Protein AF-A0A9P8I3V9-F1 (afdb_monomer_lite)

Secondary structure (DSSP, 8-state):
--------------------PPPPPPP----PPPPHHHHHHHHHHHHTTS-----------PPPPPP-PPPPPPP---PPPPPPP-------------HHHHHHHHHHHHHHHHHHHHHHHHHHHHHHHHHTT-S-----HHHHHHHHHHHHHHHT---PBP-TT-SSPPPTT-SB-TT--BSSBSS--PPPTTT---SBHHHHHHHHHHHSPTT-HHHHHHHHHHHHHHHHGGG--BPP--EE-TTT--EE-GGGEEE--STT---EEETTT-SSTTSPPGGG-TT--

Foldseek 3Di:
DDDDDDDDDDDDDDDDDDDDDDDDDDDDDDDDDDDPVVVVVVVVVVVVPPPPDPPPDDDDDDDDDDDDDDDDDDDDDDDDDDDDDDDDDDDDDPDPPDPVVVVVVVVVVVVVVVVVVVVVVLVVVLVVVVVVVPPDDDDPPVVLVVLVVVLCVVLVQDFAADDPPDPAPAQVPDRGDLSGAWQAAPDWDFAAPPPRHTQHLLVVLVVQLVPDDPPDPSVVVSSVSNSSSVVSPPPDHDHGSWDAQPPPRTTHRSVQKGAAPPPPGRHIHGCVRPVDRPYHDPVPPPPDD

Radius of gyration: 34.64 Å; chains: 1; bounding box: 88×98×68 Å

Structure (mmCIF, N/CA/C/O backbone):
data_AF-A0A9P8I3V9-F1
#
_entry.id   AF-A0A9P8I3V9-F1
#
loop_
_atom_site.group_PDB
_atom_site.id
_atom_site.type_symbol
_atom_site.label_atom_id
_atom_site.label_alt_id
_atom_site.label_comp_id
_atom_site.label_asym_id
_atom_site.label_entity_id
_atom_site.label_seq_id
_atom_site.pdbx_PDB_ins_code
_atom_site.Cartn_x
_atom_site.Cartn_y
_atom_site.Cartn_z
_atom_site.occupancy
_atom_site.B_iso_or_equiv
_atom_site.auth_seq_id
_atom_site.auth_comp_id
_atom_site.auth_asym_id
_atom_site.auth_atom_id
_atom_site.pdbx_PDB_model_num
ATOM 1 N N . MET A 1 1 ? -34.174 70.678 24.878 1.00 39.38 1 MET A N 1
ATOM 2 C CA . MET A 1 1 ? -33.455 71.898 25.298 1.00 39.38 1 MET A CA 1
ATOM 3 C C . MET A 1 1 ? -32.374 71.471 26.276 1.00 39.38 1 MET A C 1
ATOM 5 O O . MET A 1 1 ? -32.682 70.698 27.171 1.00 39.38 1 MET A O 1
ATOM 9 N N . LEU A 1 2 ? -31.130 71.880 26.013 1.00 45.22 2 LEU A N 1
ATOM 10 C CA . LEU A 1 2 ? -29.935 71.649 26.843 1.00 45.22 2 LEU A CA 1
ATOM 11 C C . LEU A 1 2 ? -30.150 72.155 28.289 1.00 45.22 2 LEU A C 1
ATOM 13 O O . LEU A 1 2 ? -31.013 73.012 28.490 1.00 45.22 2 LEU A O 1
ATOM 17 N N . PRO A 1 3 ? -29.387 71.653 29.278 1.00 56.03 3 PRO A N 1
ATOM 18 C CA . PRO A 1 3 ? -28.100 72.296 29.573 1.00 56.03 3 PRO A CA 1
ATOM 19 C C . PRO A 1 3 ? -26.956 71.336 29.951 1.00 56.03 3 PRO A C 1
ATOM 21 O O . PRO A 1 3 ? -27.156 70.207 30.392 1.00 56.03 3 PRO A O 1
ATOM 24 N N . GLN A 1 4 ? -25.740 71.849 29.759 1.00 49.38 4 GLN A N 1
ATOM 25 C CA . GLN A 1 4 ? -24.474 71.343 30.297 1.00 49.38 4 GLN A CA 1
ATOM 26 C C . GLN A 1 4 ? -24.392 71.521 31.825 1.00 49.38 4 GLN A C 1
ATOM 28 O O . GLN A 1 4 ? -25.221 72.231 32.399 1.00 49.38 4 GLN A O 1
ATOM 33 N N . PRO A 1 5 ? -23.356 70.951 32.472 1.00 59.84 5 PRO A N 1
ATOM 34 C CA . PRO A 1 5 ? -22.410 71.859 33.132 1.00 59.84 5 PRO A CA 1
ATOM 35 C C . PRO A 1 5 ? -20.920 71.461 33.048 1.00 59.84 5 PRO A C 1
ATOM 37 O O . PRO A 1 5 ? -20.514 70.339 33.334 1.00 59.84 5 PRO A O 1
ATOM 40 N N . GLU A 1 6 ? -20.156 72.461 32.620 1.00 48.44 6 GLU A N 1
ATOM 41 C CA . GLU A 1 6 ? -18.875 73.018 33.086 1.00 48.44 6 GLU A CA 1
ATOM 42 C C . GLU A 1 6 ? -17.958 72.292 34.105 1.00 48.44 6 GLU A C 1
ATOM 44 O O . GLU A 1 6 ? -18.340 71.975 35.226 1.00 48.44 6 GLU A O 1
ATOM 49 N N . ALA A 1 7 ? -16.685 72.223 33.679 1.00 47.25 7 ALA A N 1
ATOM 50 C CA . ALA A 1 7 ? -15.443 72.708 34.311 1.00 47.25 7 ALA A CA 1
ATOM 51 C C . ALA A 1 7 ? -14.907 72.139 35.646 1.00 47.25 7 ALA A C 1
ATOM 53 O O . ALA A 1 7 ? -15.548 72.202 36.690 1.00 47.25 7 ALA A O 1
ATOM 54 N N . ASN A 1 8 ? -13.634 71.708 35.576 1.00 45.38 8 ASN A N 1
ATOM 55 C CA . ASN A 1 8 ? -12.484 71.888 36.496 1.00 45.38 8 ASN A CA 1
ATOM 56 C C . ASN A 1 8 ? -11.559 70.665 36.313 1.00 45.38 8 ASN A C 1
ATOM 58 O O . ASN A 1 8 ? -12.046 69.548 36.224 1.00 45.38 8 ASN A O 1
ATOM 62 N N . GLY A 1 9 ? -10.235 70.715 36.249 1.00 39.97 9 GLY A N 1
ATOM 63 C CA . GLY A 1 9 ? -9.229 71.745 36.449 1.00 39.97 9 GLY A CA 1
ATOM 64 C C . GLY A 1 9 ? -7.877 71.011 36.527 1.00 39.97 9 GLY A C 1
ATOM 65 O O . GLY A 1 9 ? -7.805 69.903 37.055 1.00 39.97 9 GLY A O 1
ATOM 66 N N . ASP A 1 10 ? -6.862 71.609 35.915 1.00 37.91 10 ASP A N 1
ATOM 67 C CA . ASP A 1 10 ? -5.409 71.429 36.031 1.00 37.91 10 ASP A CA 1
ATOM 68 C C . ASP A 1 10 ? -4.810 70.213 36.766 1.00 37.91 10 ASP A C 1
ATOM 70 O O . ASP A 1 10 ? -4.907 70.068 37.987 1.00 37.91 10 ASP A O 1
ATOM 74 N N . ARG A 1 11 ? -3.947 69.475 36.048 1.00 48.06 11 ARG A N 1
ATOM 75 C CA . ARG A 1 11 ? -2.643 69.084 36.608 1.00 48.06 11 ARG A CA 1
ATOM 76 C C . ARG A 1 11 ? -1.585 68.837 35.533 1.00 48.06 11 ARG A C 1
ATOM 78 O O . ARG A 1 11 ? -1.600 67.842 34.817 1.00 48.06 11 ARG A O 1
ATOM 85 N N . SER A 1 12 ? -0.645 69.772 35.486 1.00 41.50 12 SER A N 1
ATOM 86 C CA . SER A 1 12 ? 0.640 69.722 34.796 1.00 41.50 12 SER A CA 1
ATOM 87 C C . SER A 1 12 ? 1.575 68.674 35.407 1.00 41.50 12 SER A C 1
ATOM 89 O O . SER A 1 12 ? 1.649 68.572 36.630 1.00 41.50 12 SER A O 1
ATOM 91 N N . SER A 1 13 ? 2.332 67.960 34.570 1.00 44.94 13 SER A N 1
ATOM 92 C CA . SER A 1 13 ? 3.665 67.366 34.829 1.00 44.94 13 SER A CA 1
ATOM 93 C C . SER A 1 13 ? 4.179 66.842 33.478 1.00 44.94 13 SER A C 1
ATOM 95 O O . SER A 1 13 ? 3.609 65.914 32.919 1.00 44.94 13 SER A O 1
ATOM 97 N N . SER A 1 14 ? 4.970 67.641 32.762 1.00 47.50 14 SER A N 1
ATOM 98 C CA . SER A 1 14 ? 6.444 67.598 32.722 1.00 47.50 14 SER A CA 1
ATOM 99 C C . SER A 1 14 ? 6.999 66.534 31.762 1.00 47.50 14 SER A C 1
ATOM 101 O O . SER A 1 14 ? 7.006 65.347 32.061 1.00 47.50 14 SER A O 1
ATOM 103 N N . GLU A 1 15 ? 7.468 67.046 30.622 1.00 37.56 15 GLU A N 1
ATOM 104 C CA . GLU A 1 15 ? 8.738 66.729 29.953 1.00 37.56 15 GLU A CA 1
ATOM 105 C C . GLU A 1 15 ? 9.131 65.260 29.725 1.00 37.56 15 GLU A C 1
ATOM 107 O O . GLU A 1 15 ? 9.600 64.558 30.615 1.00 37.56 15 GLU A O 1
ATOM 112 N N . SER A 1 16 ? 9.149 64.862 28.450 1.00 43.56 16 SER A N 1
ATOM 113 C CA . SER A 1 16 ? 10.336 64.216 27.870 1.00 43.56 16 SER A CA 1
ATOM 114 C C . SER A 1 16 ? 10.377 64.489 26.368 1.00 43.56 16 SER A C 1
ATOM 116 O O . SER A 1 16 ? 9.573 63.984 25.588 1.00 43.56 16 SER A O 1
ATOM 118 N N . THR A 1 17 ? 11.306 65.348 25.973 1.00 38.47 17 THR A N 1
ATOM 119 C CA . THR A 1 17 ? 11.693 65.623 24.595 1.00 38.47 17 THR A CA 1
ATOM 120 C C . THR A 1 17 ? 12.551 64.470 24.075 1.00 38.47 17 THR A C 1
ATOM 122 O O . THR A 1 17 ? 13.639 64.218 24.585 1.00 38.47 17 THR A O 1
ATOM 125 N N . ALA A 1 18 ? 12.079 63.777 23.040 1.00 41.56 18 ALA A N 1
ATOM 126 C CA . ALA A 1 18 ? 12.919 62.933 22.200 1.00 41.56 18 ALA A CA 1
ATOM 127 C C . ALA A 1 18 ? 12.748 63.389 20.751 1.00 41.56 18 ALA A C 1
ATOM 129 O O . ALA A 1 18 ? 11.668 63.314 20.164 1.00 41.56 18 ALA A O 1
ATOM 130 N N . SER A 1 19 ? 13.832 63.948 20.232 1.00 40.00 19 SER A N 1
ATOM 131 C CA . SER A 1 19 ? 13.991 64.495 18.897 1.00 40.00 19 SER A CA 1
ATOM 132 C C . SER A 1 19 ? 13.738 63.426 17.833 1.00 40.00 19 SER A C 1
ATOM 134 O O . SER A 1 19 ? 14.456 62.432 17.765 1.00 40.00 19 SER A O 1
ATOM 136 N N . PHE A 1 20 ? 12.736 63.644 16.980 1.00 38.00 20 PHE A N 1
ATOM 137 C CA . PHE A 1 20 ? 12.620 62.948 15.701 1.00 38.00 20 PHE A CA 1
ATOM 138 C C . PHE A 1 20 ? 13.552 63.639 14.705 1.00 38.00 20 PHE A C 1
ATOM 140 O O . PHE A 1 20 ? 13.236 64.704 14.174 1.00 38.00 20 PHE A O 1
ATOM 147 N N . GLU A 1 21 ? 14.727 63.054 14.487 1.00 45.44 21 GLU A N 1
ATOM 148 C CA . GLU A 1 21 ? 15.580 63.416 13.361 1.00 45.44 21 GLU A CA 1
ATOM 149 C C . GLU A 1 21 ? 15.007 62.848 12.057 1.00 45.44 21 GLU A C 1
ATOM 151 O O . GLU A 1 21 ? 14.499 61.729 11.982 1.00 45.44 21 GLU A O 1
ATOM 156 N N . ASN A 1 22 ? 15.068 63.695 11.035 1.00 43.00 22 ASN A N 1
ATOM 157 C CA . ASN A 1 22 ? 14.542 63.507 9.693 1.00 43.00 22 ASN A CA 1
ATOM 158 C C . ASN A 1 22 ? 15.109 62.253 9.005 1.00 43.00 22 ASN A C 1
ATOM 160 O O . ASN A 1 22 ? 16.310 62.171 8.753 1.00 43.00 22 ASN A O 1
ATOM 164 N N . ALA A 1 23 ? 14.236 61.328 8.601 1.00 42.41 23 ALA A N 1
ATOM 165 C CA . ALA A 1 23 ? 14.584 60.282 7.643 1.00 42.41 23 ALA A CA 1
ATOM 166 C C . ALA A 1 23 ? 14.497 60.838 6.202 1.00 42.41 23 ALA A C 1
ATOM 168 O O . ALA A 1 23 ? 13.487 61.457 5.853 1.00 42.41 23 ALA A O 1
ATOM 169 N N . PRO A 1 24 ? 15.520 60.641 5.348 1.00 50.25 24 PRO A N 1
ATOM 170 C CA . PRO A 1 24 ? 15.479 61.070 3.954 1.00 50.25 24 PRO A CA 1
ATOM 171 C C . PRO A 1 24 ? 14.509 60.216 3.125 1.00 50.25 24 PRO A C 1
ATOM 173 O O . PRO A 1 24 ? 14.408 59.001 3.295 1.00 50.25 24 PRO A O 1
ATOM 176 N N . ALA A 1 25 ? 13.807 60.876 2.203 1.00 45.12 25 ALA A N 1
ATOM 177 C CA . ALA A 1 25 ? 12.902 60.255 1.242 1.00 45.12 25 ALA A CA 1
ATOM 178 C C . ALA A 1 25 ? 13.624 59.210 0.362 1.00 45.12 25 ALA A C 1
ATOM 180 O O . ALA A 1 25 ? 14.778 59.428 -0.016 1.00 45.12 25 ALA A O 1
ATOM 181 N N . PRO A 1 26 ? 12.959 58.101 -0.015 1.00 46.66 26 PRO A N 1
ATOM 182 C CA . PRO A 1 26 ? 13.554 57.090 -0.877 1.00 46.66 26 PRO A CA 1
ATOM 183 C C . PRO A 1 26 ? 13.768 57.640 -2.290 1.00 46.66 26 PRO A C 1
ATOM 185 O O . PRO A 1 26 ? 12.834 58.030 -2.992 1.00 46.66 26 PRO A O 1
ATOM 188 N N . THR A 1 27 ? 15.030 57.654 -2.704 1.00 45.34 27 THR A N 1
ATOM 189 C CA . THR A 1 27 ? 15.485 57.952 -4.058 1.00 45.34 27 THR A CA 1
ATOM 190 C C . THR A 1 27 ? 14.916 56.928 -5.038 1.00 45.34 27 THR A C 1
ATOM 192 O O . THR A 1 27 ? 15.076 55.719 -4.873 1.00 45.34 27 THR A O 1
ATOM 195 N N . ALA A 1 28 ? 14.256 57.424 -6.084 1.00 42.09 28 ALA A N 1
ATOM 196 C CA . ALA A 1 28 ? 13.792 56.625 -7.206 1.00 42.09 28 ALA A CA 1
ATOM 197 C C . ALA A 1 28 ? 14.987 55.974 -7.922 1.00 42.09 28 ALA A C 1
ATOM 199 O O . ALA A 1 28 ? 15.817 56.662 -8.518 1.00 42.09 28 ALA A O 1
ATOM 200 N N . ILE A 1 29 ? 15.062 54.643 -7.872 1.00 42.59 29 ILE A N 1
ATOM 201 C CA . ILE A 1 29 ? 15.995 53.858 -8.680 1.00 42.59 29 ILE A CA 1
ATOM 202 C C . ILE A 1 29 ? 15.449 53.836 -10.107 1.00 42.59 29 ILE A C 1
ATOM 204 O O . ILE A 1 29 ? 14.425 53.218 -10.405 1.00 42.59 29 ILE A O 1
ATOM 208 N N . THR A 1 30 ? 16.134 54.542 -10.998 1.00 42.47 30 THR A N 1
ATOM 209 C CA . THR A 1 30 ? 15.920 54.474 -12.437 1.00 42.47 30 THR A CA 1
ATOM 210 C C . THR A 1 30 ? 16.342 53.094 -12.943 1.00 42.47 30 THR A C 1
ATOM 212 O O . THR A 1 30 ? 17.489 52.676 -12.812 1.00 42.47 30 THR A O 1
ATOM 215 N N . ARG A 1 31 ? 15.384 52.366 -13.527 1.00 44.25 31 ARG A N 1
ATOM 216 C CA . ARG A 1 31 ? 15.616 51.133 -14.291 1.00 44.25 31 ARG A CA 1
ATOM 217 C C . ARG A 1 31 ? 16.459 51.459 -15.528 1.00 44.25 31 ARG A C 1
ATOM 219 O O . ARG A 1 31 ? 15.918 51.932 -16.526 1.00 44.25 31 ARG A O 1
ATOM 226 N N . SER A 1 32 ? 17.759 51.187 -15.477 1.00 46.28 32 SER A N 1
ATOM 227 C CA . SER A 1 32 ? 18.552 50.941 -16.681 1.00 46.28 32 SER A CA 1
ATOM 228 C C . SER A 1 32 ? 18.315 49.497 -17.133 1.00 46.28 32 SER A C 1
ATOM 230 O O . SER A 1 32 ? 18.233 48.572 -16.325 1.00 46.28 32 SER A O 1
ATOM 232 N N . GLY A 1 33 ? 18.077 49.330 -18.434 1.00 51.53 33 GLY A N 1
ATOM 233 C CA . GLY A 1 33 ? 17.650 48.072 -19.033 1.00 51.53 33 GLY A CA 1
ATOM 234 C C . GLY A 1 33 ? 18.724 46.993 -18.962 1.00 51.53 33 GLY A C 1
ATOM 235 O O . GLY A 1 33 ? 19.797 47.151 -19.534 1.00 51.53 33 GLY A O 1
ATOM 236 N N . PHE A 1 34 ? 18.384 45.878 -18.323 1.00 44.81 34 PHE A N 1
ATOM 237 C CA . PHE A 1 34 ? 19.014 44.593 -18.595 1.00 44.81 34 PHE A CA 1
ATOM 238 C C . PHE A 1 34 ? 18.184 43.876 -19.659 1.00 44.81 34 PHE A C 1
ATOM 240 O O . PHE A 1 34 ? 16.973 43.696 -19.502 1.00 44.81 34 PHE A O 1
ATOM 247 N N . SER A 1 35 ? 18.833 43.519 -20.764 1.00 57.19 35 SER A N 1
ATOM 248 C CA . SER A 1 35 ? 18.248 42.705 -21.824 1.00 57.19 35 SER A CA 1
ATOM 249 C C . SER A 1 35 ? 18.050 41.280 -21.306 1.00 57.19 35 SER A C 1
ATOM 251 O O . SER A 1 35 ? 18.914 40.740 -20.617 1.00 57.19 35 SER A O 1
ATOM 253 N N . SER A 1 36 ? 16.932 40.636 -21.648 1.00 50.59 36 SER A N 1
ATOM 254 C CA . SER A 1 36 ? 16.647 39.245 -21.254 1.00 50.59 36 SER A CA 1
ATOM 255 C C . SER A 1 36 ? 17.692 38.238 -21.756 1.00 50.59 36 SER A C 1
ATOM 257 O O . SER A 1 36 ? 17.776 37.131 -21.228 1.00 50.59 36 SER A O 1
ATOM 259 N N . TYR A 1 37 ? 18.516 38.631 -22.732 1.00 54.38 37 TYR A N 1
ATOM 260 C CA . TYR A 1 37 ? 19.644 37.840 -23.218 1.00 54.38 37 TYR A CA 1
ATOM 261 C C . TYR A 1 37 ? 20.822 37.776 -22.233 1.00 54.38 37 TYR A C 1
ATOM 263 O O . TYR A 1 37 ? 21.494 36.749 -22.177 1.00 54.38 37 TYR A O 1
ATOM 271 N N . ASP A 1 38 ? 21.035 38.803 -21.405 1.00 54.22 38 ASP A N 1
ATOM 272 C CA . ASP A 1 38 ? 22.180 38.845 -20.483 1.00 54.22 38 ASP A CA 1
ATOM 273 C C . ASP A 1 38 ? 21.975 37.916 -19.274 1.00 54.22 38 ASP A C 1
ATOM 275 O O . ASP A 1 38 ? 22.918 37.296 -18.786 1.00 54.22 38 ASP A O 1
ATOM 279 N N . LEU A 1 39 ? 20.722 37.732 -18.839 1.00 55.53 39 LEU A N 1
ATOM 280 C CA . LEU A 1 39 ? 20.366 36.794 -17.766 1.00 55.53 39 LEU A CA 1
ATOM 281 C C . LEU A 1 39 ? 20.465 35.323 -18.198 1.00 55.53 39 LEU A C 1
ATOM 283 O O . LEU A 1 39 ? 20.825 34.472 -17.388 1.00 55.53 39 LEU A O 1
ATOM 287 N N . LEU A 1 40 ? 20.173 35.011 -19.465 1.00 53.97 40 LEU A N 1
ATOM 288 C CA . LEU A 1 40 ? 20.262 33.641 -19.982 1.00 53.97 40 LEU A CA 1
ATOM 289 C C . LEU A 1 40 ? 21.708 33.214 -20.266 1.00 53.97 40 LEU A C 1
ATOM 291 O O . LEU A 1 40 ? 22.034 32.048 -20.059 1.00 53.97 40 LEU A O 1
ATOM 295 N N . SER A 1 41 ? 22.580 34.140 -20.673 1.00 63.94 41 SER A N 1
ATOM 296 C CA . SER A 1 41 ? 24.018 33.867 -20.812 1.00 63.94 41 SER A CA 1
ATOM 297 C C . SER A 1 41 ? 24.692 33.665 -19.452 1.00 63.94 41 SER A C 1
ATOM 299 O O . SER A 1 41 ? 25.448 32.712 -19.290 1.00 63.94 41 SER A O 1
ATOM 301 N N . ALA A 1 42 ? 24.335 34.468 -18.441 1.00 55.12 42 ALA A N 1
ATOM 302 C CA . ALA A 1 42 ? 24.858 34.308 -17.082 1.00 55.12 42 ALA A CA 1
ATOM 303 C C . ALA A 1 42 ? 24.421 32.986 -16.417 1.00 55.12 42 ALA A C 1
ATOM 305 O O . ALA A 1 42 ? 25.192 32.380 -15.678 1.00 55.12 42 ALA A O 1
ATOM 306 N N . LEU A 1 43 ? 23.208 32.493 -16.701 1.00 54.78 43 LEU A N 1
ATOM 307 C CA . LEU A 1 43 ? 22.759 31.180 -16.217 1.00 54.78 43 LEU A CA 1
ATOM 308 C C . LEU A 1 43 ? 23.465 30.010 -16.918 1.00 54.78 43 LEU A C 1
ATOM 310 O O . LEU A 1 43 ? 23.590 28.945 -16.324 1.00 54.78 43 LEU A O 1
ATOM 314 N N . ARG A 1 44 ? 23.949 30.202 -18.151 1.00 56.72 44 ARG A N 1
ATOM 315 C CA . ARG A 1 44 ? 24.678 29.173 -18.906 1.00 56.72 44 ARG A CA 1
ATOM 316 C C . ARG A 1 44 ? 26.127 29.023 -18.440 1.00 56.72 44 ARG A C 1
ATOM 318 O O . ARG A 1 44 ? 26.620 27.906 -18.373 1.00 56.72 44 ARG A O 1
ATOM 325 N N . GLU A 1 45 ? 26.773 30.123 -18.056 1.00 54.69 45 GLU A N 1
ATOM 326 C CA . GLU A 1 45 ? 28.142 30.099 -17.516 1.00 54.69 45 GLU A CA 1
ATOM 327 C C . GLU A 1 45 ? 28.220 29.522 -16.091 1.00 54.69 45 GLU A C 1
ATOM 329 O O . GLU A 1 45 ? 29.256 28.983 -15.704 1.00 54.69 45 GLU A O 1
ATOM 334 N N . MET A 1 46 ? 27.130 29.561 -15.312 1.00 53.69 46 MET A N 1
ATOM 335 C CA . MET A 1 46 ? 27.098 28.903 -13.997 1.00 53.69 46 MET A CA 1
ATOM 336 C C . MET A 1 46 ? 26.945 27.375 -14.071 1.00 53.69 46 MET A C 1
ATOM 338 O O . MET A 1 46 ? 27.312 26.698 -13.113 1.00 53.69 46 MET A O 1
ATOM 342 N N . ASP A 1 47 ? 26.447 26.832 -15.185 1.00 47.84 47 ASP A N 1
ATOM 343 C CA . ASP A 1 47 ? 26.278 25.382 -15.377 1.00 47.84 47 ASP A CA 1
ATOM 344 C C . ASP A 1 47 ? 27.587 24.708 -15.849 1.00 47.84 47 ASP A C 1
ATOM 346 O O . ASP A 1 47 ? 27.834 23.544 -15.548 1.00 47.84 47 ASP A O 1
ATOM 350 N N . GLU A 1 48 ? 28.487 25.451 -16.513 1.00 52.16 48 GLU A N 1
ATOM 351 C CA . GLU A 1 48 ? 29.792 24.943 -16.989 1.00 52.16 48 GLU A CA 1
ATOM 352 C C . GLU A 1 48 ? 30.909 24.952 -15.926 1.00 52.16 48 GLU A C 1
ATOM 354 O O . GLU A 1 48 ? 31.957 24.337 -16.125 1.00 52.16 48 GLU A O 1
ATOM 359 N N . LEU A 1 49 ? 30.700 25.614 -14.782 1.00 46.62 49 LEU A N 1
ATOM 360 C CA . LEU A 1 49 ? 31.682 25.691 -13.688 1.00 46.62 49 LEU A CA 1
ATOM 361 C C . LEU A 1 49 ? 31.304 24.867 -12.451 1.00 46.62 49 LEU A C 1
ATOM 363 O O . LEU A 1 49 ? 32.028 24.905 -11.453 1.00 46.62 49 LEU A O 1
ATOM 367 N N . ALA A 1 50 ? 30.208 24.104 -12.493 1.00 45.44 50 ALA A N 1
ATOM 368 C CA . ALA A 1 50 ? 29.893 23.162 -11.430 1.00 45.44 50 ALA A CA 1
ATOM 369 C C . ALA A 1 50 ? 30.881 21.979 -11.505 1.00 45.44 50 ALA A C 1
ATOM 371 O O . ALA A 1 50 ? 30.851 21.224 -12.477 1.00 45.44 50 ALA A O 1
ATOM 372 N N . PRO A 1 51 ? 31.778 21.784 -10.517 1.00 43.41 51 PRO A N 1
ATOM 373 C CA . PRO A 1 51 ? 32.619 20.598 -10.500 1.00 43.41 51 PRO A CA 1
ATOM 374 C C . PRO A 1 51 ? 31.709 19.370 -10.437 1.00 43.41 51 PRO A C 1
ATOM 376 O O . PRO A 1 51 ? 30.834 19.314 -9.571 1.00 43.41 51 PRO A O 1
ATOM 379 N N . GLU A 1 52 ? 31.925 18.397 -11.329 1.00 42.97 52 GLU A N 1
ATOM 380 C CA . GLU A 1 52 ? 31.319 17.068 -11.244 1.00 42.97 52 GLU A CA 1
ATOM 381 C C . GLU A 1 52 ? 31.708 16.442 -9.898 1.00 42.97 52 GLU A C 1
ATOM 383 O O . GLU A 1 52 ? 32.734 15.780 -9.743 1.00 42.97 52 GLU A O 1
ATOM 388 N N . GLN A 1 53 ? 30.911 16.714 -8.868 1.00 42.44 53 GLN A N 1
ATOM 389 C CA . GLN A 1 53 ? 31.012 16.025 -7.598 1.00 42.44 53 GLN A CA 1
ATOM 390 C C . GLN A 1 53 ? 30.508 14.606 -7.869 1.00 42.44 53 GLN A C 1
ATOM 392 O O . GLN A 1 53 ? 29.356 14.452 -8.284 1.00 42.44 53 GLN A O 1
ATOM 397 N N . PRO A 1 54 ? 31.322 13.557 -7.658 1.00 42.16 54 PRO A N 1
ATOM 398 C CA . PRO A 1 54 ? 30.835 12.196 -7.783 1.00 42.16 54 PRO A CA 1
ATOM 399 C C . PRO A 1 54 ? 29.654 12.049 -6.828 1.00 42.16 54 PRO A C 1
ATOM 401 O O . PRO A 1 54 ? 29.792 12.257 -5.621 1.00 42.16 54 PRO A O 1
ATOM 404 N N . HIS A 1 55 ? 28.477 11.732 -7.366 1.00 50.31 55 HIS A N 1
ATOM 405 C CA . HIS A 1 55 ? 27.310 11.411 -6.560 1.00 50.31 55 HIS A CA 1
ATOM 406 C C . HIS A 1 55 ? 27.636 10.153 -5.749 1.00 50.31 55 HIS A C 1
ATOM 408 O O . HIS A 1 55 ? 27.479 9.026 -6.214 1.00 50.31 55 HIS A O 1
ATOM 414 N N . VAL A 1 56 ? 28.158 10.339 -4.536 1.00 45.19 56 VAL A N 1
ATOM 415 C CA . VAL A 1 56 ? 28.425 9.248 -3.602 1.00 45.19 56 VAL A CA 1
ATOM 416 C C . VAL A 1 56 ? 27.070 8.756 -3.110 1.00 45.19 56 VAL A C 1
ATOM 418 O O . VAL A 1 56 ? 26.492 9.297 -2.168 1.00 45.19 56 VAL A O 1
ATOM 421 N N . CYS A 1 57 ? 26.542 7.740 -3.788 1.00 43.34 57 CYS A N 1
ATOM 422 C CA . CYS A 1 57 ? 25.315 7.055 -3.416 1.00 43.34 57 CYS A CA 1
ATOM 423 C C . CYS A 1 57 ? 25.497 6.423 -2.019 1.00 43.34 57 CYS A C 1
ATOM 425 O O . CYS A 1 57 ? 26.088 5.351 -1.878 1.00 43.34 57 CYS A O 1
ATOM 427 N N . ARG A 1 58 ? 25.028 7.087 -0.954 1.00 41.16 58 ARG A N 1
ATOM 428 C CA . ARG A 1 58 ? 24.919 6.481 0.383 1.00 41.16 58 ARG A CA 1
ATOM 429 C C . ARG A 1 58 ? 23.590 5.739 0.479 1.00 41.16 58 ARG A C 1
ATOM 431 O O . ARG A 1 58 ? 22.557 6.351 0.725 1.00 41.16 58 ARG A O 1
ATOM 438 N N . SER A 1 59 ? 23.623 4.422 0.301 1.00 38.66 59 SER A N 1
ATOM 439 C CA . SER A 1 59 ? 22.461 3.565 0.550 1.00 38.66 59 SER A CA 1
ATOM 440 C C . SER A 1 59 ? 22.112 3.536 2.048 1.00 38.66 59 SER A C 1
ATOM 442 O O . SER A 1 59 ? 23.018 3.359 2.871 1.00 38.66 59 SER A O 1
ATOM 444 N N . PRO A 1 60 ? 20.830 3.648 2.437 1.00 39.25 60 PRO A N 1
ATOM 445 C CA . PRO A 1 60 ? 20.398 3.385 3.806 1.00 39.25 60 PRO A CA 1
ATOM 446 C C . PRO A 1 60 ? 20.626 1.907 4.161 1.00 39.25 60 PRO A C 1
ATOM 448 O O . PRO A 1 60 ? 20.215 1.014 3.419 1.00 39.25 60 PRO A O 1
ATOM 451 N N . ARG A 1 61 ? 21.288 1.633 5.294 1.00 31.50 61 ARG A N 1
ATOM 452 C CA . ARG A 1 61 ? 21.400 0.274 5.849 1.00 31.50 61 ARG A CA 1
ATOM 453 C C . ARG A 1 61 ? 20.036 -0.157 6.388 1.00 31.50 61 ARG A C 1
ATOM 455 O O . ARG A 1 61 ? 19.604 0.353 7.414 1.00 31.50 61 ARG A O 1
ATOM 462 N N . LEU A 1 62 ? 19.394 -1.107 5.715 1.00 37.31 62 LEU A N 1
ATOM 463 C CA . LEU A 1 62 ? 18.284 -1.882 6.270 1.00 37.31 62 LEU A CA 1
ATOM 464 C C . LEU A 1 62 ? 18.875 -3.026 7.107 1.00 37.31 62 LEU A C 1
ATOM 466 O O . LEU A 1 62 ? 19.657 -3.822 6.585 1.00 37.31 62 LEU A O 1
ATOM 470 N N . SER A 1 63 ? 18.557 -3.076 8.403 1.00 34.50 63 SER A N 1
ATOM 471 C CA . SER A 1 63 ? 18.891 -4.207 9.273 1.00 34.50 63 SER A CA 1
ATOM 472 C C . SER A 1 63 ? 18.003 -5.401 8.930 1.00 34.50 63 SER A C 1
ATOM 474 O O . SER A 1 63 ? 16.798 -5.252 8.751 1.00 34.50 63 SER A O 1
ATOM 476 N N . SER A 1 64 ? 18.612 -6.574 8.803 1.00 34.44 64 SER A N 1
ATOM 477 C CA . SER A 1 64 ? 17.937 -7.853 8.591 1.00 34.44 64 SER A CA 1
ATOM 478 C C . SER A 1 64 ? 17.266 -8.324 9.882 1.00 34.44 64 SER A C 1
ATOM 480 O O . SER A 1 64 ? 17.962 -8.493 10.883 1.00 34.44 64 SER A O 1
ATOM 482 N N . ASP A 1 65 ? 15.950 -8.533 9.832 1.00 37.84 65 ASP A N 1
ATOM 483 C CA . ASP A 1 65 ? 15.130 -9.026 10.942 1.00 37.84 65 ASP A CA 1
ATOM 484 C C . ASP A 1 65 ? 15.218 -10.546 11.136 1.00 37.84 65 ASP A C 1
ATOM 486 O O . ASP A 1 65 ? 15.467 -11.312 10.200 1.00 37.84 65 ASP A O 1
ATOM 490 N N . GLU A 1 66 ? 14.991 -10.926 12.393 1.00 38.81 66 GLU A N 1
ATOM 491 C CA . GLU A 1 66 ? 14.994 -12.265 12.971 1.00 38.81 66 GLU A CA 1
ATOM 492 C C . GLU A 1 66 ? 13.732 -13.085 12.641 1.00 38.81 66 GLU A C 1
ATOM 494 O O . GLU A 1 66 ? 12.636 -12.560 12.431 1.00 38.81 66 GLU A O 1
ATOM 499 N N . ASP A 1 67 ? 13.907 -14.407 12.644 1.00 32.19 67 ASP A N 1
ATOM 500 C CA . ASP A 1 67 ? 12.884 -15.424 12.412 1.00 32.19 67 ASP A CA 1
ATOM 501 C C . ASP A 1 67 ? 11.837 -15.471 13.542 1.00 32.19 67 ASP A C 1
ATOM 503 O O . ASP A 1 67 ? 12.136 -15.853 14.674 1.00 32.19 67 ASP A O 1
ATOM 507 N N . PHE A 1 68 ? 10.574 -15.168 13.221 1.00 32.91 68 PHE A N 1
ATOM 508 C CA . PHE A 1 68 ? 9.436 -15.371 14.123 1.00 32.91 68 PHE A CA 1
ATOM 509 C C . PHE A 1 68 ? 8.565 -16.532 13.620 1.00 32.91 68 PHE A C 1
ATOM 511 O O . PHE A 1 68 ? 7.950 -16.456 12.554 1.00 32.91 68 PHE A O 1
ATOM 518 N N . GLN A 1 69 ? 8.518 -17.627 14.383 1.00 32.03 69 GLN A N 1
ATOM 519 C CA . GLN A 1 69 ? 7.645 -18.772 14.110 1.00 32.03 69 GLN A CA 1
ATOM 520 C C . GLN A 1 69 ? 6.233 -18.510 14.651 1.00 32.03 69 GLN A C 1
ATOM 522 O O . GLN A 1 69 ? 6.065 -18.121 15.803 1.00 32.03 69 GLN A O 1
ATOM 527 N N . ILE A 1 70 ? 5.215 -18.738 13.815 1.00 34.12 70 ILE A N 1
ATOM 528 C CA . ILE A 1 70 ? 3.796 -18.591 14.164 1.00 34.12 70 ILE A CA 1
ATOM 529 C C . ILE A 1 70 ? 3.190 -19.985 14.373 1.00 34.12 70 ILE A C 1
ATOM 531 O O . ILE A 1 70 ? 3.132 -20.787 13.439 1.00 34.12 70 ILE A O 1
ATOM 535 N N . GLU A 1 71 ? 2.715 -20.256 15.591 1.00 33.56 71 GLU A N 1
ATOM 536 C CA . GLU A 1 71 ? 1.878 -21.416 15.915 1.00 33.56 71 GLU A CA 1
ATOM 537 C C . GLU A 1 71 ? 0.459 -21.256 15.341 1.00 33.56 71 GLU A C 1
ATOM 539 O O . GLU A 1 71 ? -0.165 -20.198 15.431 1.00 33.56 71 GLU A O 1
ATOM 544 N N . GLN A 1 72 ? -0.055 -22.332 14.740 1.00 34.97 72 GLN A N 1
ATOM 545 C CA . GLN A 1 72 ? -1.393 -22.403 14.149 1.00 34.97 72 GLN A CA 1
ATOM 546 C C . GLN A 1 72 ? -2.448 -22.772 15.201 1.00 34.97 72 GLN A C 1
ATOM 548 O O . GLN A 1 72 ? -2.290 -23.756 15.922 1.00 34.97 72 GLN A O 1
ATOM 553 N N . LEU A 1 73 ? -3.568 -22.042 15.224 1.00 36.56 73 LEU A N 1
ATOM 554 C CA . LEU A 1 73 ? -4.776 -22.404 15.976 1.00 36.56 73 LEU A CA 1
ATOM 555 C C . LEU A 1 73 ? -5.865 -22.977 15.045 1.00 36.56 73 LEU A C 1
ATOM 557 O O . LEU A 1 73 ? -5.941 -22.581 13.879 1.00 36.56 73 LEU A O 1
ATOM 561 N N . PRO A 1 74 ? -6.710 -23.909 15.533 1.00 39.75 74 PRO A N 1
ATOM 562 C CA . PRO A 1 74 ? -7.632 -24.665 14.691 1.00 39.75 74 PRO A CA 1
ATOM 563 C C . PRO A 1 74 ? -8.919 -23.904 14.338 1.00 39.75 74 PRO A C 1
ATOM 565 O O . PRO A 1 74 ? -9.429 -23.082 15.098 1.00 39.75 74 PRO A O 1
ATOM 568 N N . ALA A 1 75 ? -9.450 -24.245 13.162 1.00 36.38 75 ALA A N 1
ATOM 569 C CA . ALA A 1 75 ? -10.625 -23.654 12.534 1.00 36.38 75 ALA A CA 1
ATOM 570 C C . ALA A 1 75 ? -11.947 -24.034 13.227 1.00 36.38 75 ALA A C 1
ATOM 572 O O . ALA A 1 75 ? -12.174 -25.196 13.563 1.00 36.38 75 ALA A O 1
ATOM 573 N N . VAL A 1 76 ? -12.848 -23.055 13.358 1.00 34.03 76 VAL A N 1
ATOM 574 C CA . VAL A 1 76 ? -14.233 -23.241 13.816 1.00 34.03 76 VAL A CA 1
ATOM 575 C C . VAL A 1 76 ? -15.171 -23.013 12.630 1.00 34.03 76 VAL A C 1
ATOM 577 O O . VAL A 1 76 ? -15.116 -21.975 11.976 1.00 34.03 76 VAL A O 1
ATOM 580 N N . SER A 1 77 ? -16.001 -24.012 12.329 1.00 38.72 77 SER A N 1
ATOM 581 C CA . SER A 1 77 ? -16.998 -24.004 11.254 1.00 38.72 77 SER A CA 1
ATOM 582 C C . SER A 1 77 ? -18.322 -23.395 11.725 1.00 38.72 77 SER A C 1
ATOM 584 O O . SER A 1 77 ? -18.881 -23.858 12.719 1.00 38.72 77 SER A O 1
ATOM 586 N N . GLU A 1 78 ? -18.860 -22.426 10.984 1.00 36.97 78 GLU A N 1
ATOM 587 C CA . GLU A 1 78 ? -20.200 -21.866 11.206 1.00 36.97 78 GLU A CA 1
ATOM 588 C C . GLU A 1 78 ? -21.157 -22.298 10.082 1.00 36.97 78 GLU A C 1
ATOM 590 O O . GLU A 1 78 ? -20.907 -22.041 8.904 1.00 36.97 78 GLU A O 1
ATOM 595 N N . GLU A 1 79 ? -22.265 -22.951 10.448 1.00 39.75 79 GLU A N 1
ATOM 596 C CA . GLU A 1 79 ? -23.388 -23.248 9.550 1.00 39.75 79 GLU A CA 1
ATOM 597 C C . GLU A 1 79 ? -24.483 -22.164 9.648 1.00 39.75 79 GLU A C 1
ATOM 599 O O . GLU A 1 79 ? -24.734 -21.638 10.738 1.00 39.75 79 GLU A O 1
ATOM 604 N N . PRO A 1 80 ? -25.195 -21.836 8.550 1.00 37.97 80 PRO A N 1
ATOM 605 C CA . PRO A 1 80 ? -26.185 -20.766 8.542 1.00 37.97 80 PRO A CA 1
ATOM 606 C C . PRO A 1 80 ? -27.599 -21.279 8.847 1.00 37.97 80 PRO A C 1
ATOM 608 O O . PRO A 1 80 ? -28.136 -22.138 8.150 1.00 37.97 80 PRO A O 1
ATOM 611 N N . THR A 1 81 ? -28.260 -20.693 9.848 1.00 35.06 81 THR A N 1
ATOM 612 C CA . THR A 1 81 ? -29.687 -20.939 10.120 1.00 35.06 81 THR A CA 1
ATOM 613 C C . THR A 1 81 ? -30.564 -19.894 9.423 1.00 35.06 81 THR A C 1
ATOM 615 O O . THR A 1 81 ? -30.456 -18.693 9.668 1.00 35.06 81 THR A O 1
ATOM 618 N N . THR A 1 82 ? -31.459 -20.354 8.550 1.00 42.34 82 THR A N 1
ATOM 619 C CA . THR A 1 82 ? -32.473 -19.556 7.843 1.00 42.34 82 THR A CA 1
ATOM 620 C C . THR A 1 82 ? -33.662 -19.211 8.746 1.00 42.34 82 THR A C 1
ATOM 622 O O . THR A 1 82 ? -34.234 -20.099 9.376 1.00 42.34 82 THR A O 1
ATOM 625 N N . ILE A 1 83 ? -34.084 -17.941 8.762 1.00 38.44 83 ILE A N 1
ATOM 626 C CA . ILE A 1 83 ? -35.253 -17.452 9.515 1.00 38.44 83 ILE A CA 1
ATOM 627 C C . ILE A 1 83 ? -36.454 -17.311 8.569 1.00 38.44 83 ILE A C 1
ATOM 629 O O . ILE A 1 83 ? -36.399 -16.561 7.594 1.00 38.44 83 ILE A O 1
ATOM 633 N N . ASN A 1 84 ? -37.548 -18.012 8.881 1.00 40.09 84 ASN A N 1
ATOM 634 C CA . ASN A 1 84 ? -38.833 -17.908 8.186 1.00 40.09 84 ASN A CA 1
ATOM 635 C C . ASN A 1 84 ? -39.667 -16.721 8.700 1.00 40.09 84 ASN A C 1
ATOM 637 O O . ASN A 1 84 ? -39.766 -16.484 9.904 1.00 40.09 84 ASN A O 1
ATOM 641 N N . LYS A 1 85 ? -40.299 -16.008 7.760 1.00 46.28 85 LYS A N 1
ATOM 642 C CA . LYS A 1 85 ? -41.309 -14.961 7.984 1.00 46.28 85 LYS A CA 1
ATOM 643 C C . LYS A 1 85 ? -42.582 -15.566 8.587 1.00 46.28 85 LYS A C 1
ATOM 645 O O . LYS A 1 85 ? -43.072 -16.564 8.071 1.00 46.28 85 LYS A O 1
ATOM 650 N N . PHE A 1 86 ? -43.141 -14.919 9.609 1.00 38.62 86 PHE A N 1
ATOM 651 C CA . PHE A 1 86 ? -44.508 -15.164 10.075 1.00 38.62 86 PHE A CA 1
ATOM 652 C C . PHE A 1 86 ? -45.293 -13.852 10.151 1.00 38.62 86 PHE A C 1
ATOM 654 O O . PHE A 1 86 ? -44.749 -12.815 10.538 1.00 38.62 86 PHE A O 1
ATOM 661 N N . ASP A 1 87 ? -46.555 -13.946 9.739 1.00 47.44 87 ASP A N 1
ATOM 662 C CA . ASP A 1 87 ? -47.501 -12.861 9.499 1.00 47.44 87 ASP A CA 1
ATOM 663 C C . ASP A 1 87 ? -47.922 -12.086 10.755 1.00 47.44 87 ASP A C 1
ATOM 665 O O . ASP A 1 87 ? -48.042 -12.619 11.863 1.00 47.44 87 ASP A O 1
ATOM 669 N N . ILE A 1 88 ? -48.168 -10.792 10.543 1.00 47.09 88 ILE A N 1
ATOM 670 C CA . ILE A 1 88 ? -48.656 -9.834 11.533 1.00 47.09 88 ILE A CA 1
ATOM 671 C C . ILE A 1 88 ? -50.178 -9.782 11.423 1.00 47.09 88 ILE A C 1
ATOM 673 O O . ILE A 1 88 ? -50.695 -9.174 10.491 1.00 47.09 88 ILE A O 1
ATOM 677 N N . ASP A 1 89 ? -50.876 -10.330 12.418 1.00 45.50 89 ASP A N 1
ATOM 678 C CA . ASP A 1 89 ? -52.282 -10.007 12.667 1.00 45.50 89 ASP A CA 1
ATOM 679 C C . ASP A 1 89 ? -52.445 -9.253 13.991 1.00 45.50 89 ASP A C 1
ATOM 681 O O . ASP A 1 89 ? -52.113 -9.724 15.087 1.00 45.50 89 ASP A O 1
ATOM 685 N N . ASN A 1 90 ? -52.968 -8.036 13.850 1.00 52.88 90 ASN A N 1
ATOM 686 C CA . ASN A 1 90 ? -53.282 -7.079 14.899 1.00 52.88 90 ASN A CA 1
ATOM 687 C C . ASN A 1 90 ? -54.541 -7.510 15.659 1.00 52.88 90 ASN A C 1
ATOM 689 O O . ASN A 1 90 ? -55.654 -7.335 15.173 1.00 52.88 90 ASN A O 1
ATOM 693 N N . THR A 1 91 ? -54.394 -7.970 16.902 1.00 47.22 91 THR A N 1
ATOM 694 C CA . THR A 1 91 ? -55.477 -7.877 17.892 1.00 47.22 91 THR A CA 1
ATOM 695 C C . THR A 1 91 ? -54.927 -7.536 19.274 1.00 47.22 91 THR A C 1
ATOM 697 O O . THR A 1 91 ? -54.147 -8.273 19.880 1.00 47.22 91 THR A O 1
ATOM 700 N N . ALA A 1 92 ? -55.362 -6.381 19.779 1.00 51.06 92 ALA A N 1
ATOM 701 C CA . ALA A 1 92 ? -55.067 -5.864 21.104 1.00 51.06 92 ALA A CA 1
ATOM 702 C C . ALA A 1 92 ? -55.729 -6.734 22.189 1.00 51.06 92 ALA A C 1
ATOM 704 O O . ALA A 1 92 ? -56.846 -6.489 22.634 1.00 51.06 92 ALA A O 1
ATOM 705 N N . LYS A 1 93 ? -55.019 -7.772 22.624 1.00 53.25 93 LYS A N 1
ATOM 706 C CA . LYS A 1 93 ? -55.206 -8.427 23.923 1.00 53.25 93 LYS A CA 1
ATOM 707 C C . LYS A 1 93 ? -53.837 -8.504 24.575 1.00 53.25 93 LYS A C 1
ATOM 709 O O . LYS A 1 93 ? -52.851 -8.781 23.899 1.00 53.25 93 LYS A O 1
ATOM 714 N N . THR A 1 94 ? -53.774 -8.238 25.874 1.00 55.44 94 THR A N 1
ATOM 715 C CA . THR A 1 94 ? -52.575 -8.273 26.724 1.00 55.44 94 THR A CA 1
ATOM 716 C C . THR A 1 94 ? -51.906 -9.656 26.689 1.00 55.44 94 THR A C 1
ATOM 718 O O . THR A 1 94 ? -52.051 -10.482 27.588 1.00 55.44 94 THR A O 1
ATOM 721 N N . ARG A 1 95 ? -51.167 -9.942 25.611 1.00 52.62 95 ARG A N 1
ATOM 722 C CA . ARG A 1 95 ? -50.376 -11.159 25.447 1.00 52.62 95 ARG A CA 1
ATOM 723 C C . ARG A 1 95 ? -49.171 -11.051 26.368 1.00 52.62 95 ARG A C 1
ATOM 725 O O . ARG A 1 95 ? -48.299 -10.203 26.187 1.00 52.62 95 ARG A O 1
ATOM 732 N N . LYS A 1 96 ? -49.125 -11.932 27.370 1.00 57.22 96 LYS A N 1
ATOM 733 C CA . LYS A 1 96 ? -47.911 -12.204 28.143 1.00 57.22 96 LYS A CA 1
ATOM 734 C C . LYS A 1 96 ? -46.803 -12.542 27.142 1.00 57.22 96 LYS A C 1
ATOM 736 O O . LYS A 1 96 ? -46.867 -13.585 26.500 1.00 57.22 96 LYS A O 1
ATOM 741 N N . VAL A 1 97 ? -45.835 -11.636 26.987 1.00 56.38 97 VAL A N 1
ATOM 742 C CA . VAL A 1 97 ? -44.696 -11.815 26.074 1.00 56.38 97 VAL A CA 1
ATOM 743 C C . VAL A 1 97 ? -44.017 -13.156 26.397 1.00 56.38 97 VAL A C 1
ATOM 745 O O . VAL A 1 97 ? -43.671 -13.365 27.571 1.00 56.38 97 VAL A O 1
ATOM 748 N N . PRO A 1 98 ? -43.851 -14.057 25.411 1.00 67.62 98 PRO A N 1
ATOM 749 C CA . PRO A 1 98 ? -43.198 -15.346 25.597 1.00 67.62 98 PRO A CA 1
ATOM 750 C C . PRO A 1 98 ? -41.811 -15.199 26.224 1.00 67.62 98 PRO A C 1
ATOM 752 O O . PRO A 1 98 ? -41.090 -14.234 25.965 1.00 67.62 98 PRO A O 1
ATOM 755 N N . LEU A 1 99 ? -41.426 -16.162 27.065 1.00 62.69 99 LEU A N 1
ATOM 756 C CA . LEU A 1 99 ? -40.172 -16.108 27.820 1.00 62.69 99 LEU A CA 1
ATOM 757 C C . LEU A 1 99 ? -38.940 -15.997 26.899 1.00 62.69 99 LEU A C 1
ATOM 759 O O . LEU A 1 99 ? -38.022 -15.245 27.213 1.00 62.69 99 LEU A O 1
ATOM 763 N N . TRP A 1 100 ? -38.960 -16.674 25.746 1.00 58.81 100 TRP A N 1
ATOM 764 C CA . TRP A 1 100 ? -37.897 -16.618 24.737 1.00 58.81 100 TRP A CA 1
ATOM 765 C C . TRP A 1 100 ? -37.752 -15.214 24.133 1.00 58.81 100 TRP A C 1
ATOM 767 O O . TRP A 1 100 ? -36.652 -14.678 24.084 1.00 58.81 100 TRP A O 1
ATOM 777 N N . GLN A 1 101 ? -38.865 -14.541 23.837 1.00 59.66 101 GLN A N 1
ATOM 778 C CA . GLN A 1 101 ? -38.870 -13.171 23.320 1.00 59.66 101 GLN A CA 1
ATOM 779 C C . GLN A 1 101 ? -38.420 -12.154 24.390 1.00 59.66 101 GLN A C 1
ATOM 781 O O . GLN A 1 101 ? -37.789 -11.141 24.090 1.00 59.66 101 GLN A O 1
ATOM 786 N N . LYS A 1 102 ? -38.663 -12.433 25.682 1.00 61.59 102 LYS A N 1
ATOM 787 C CA . LYS A 1 102 ? -38.068 -11.668 26.798 1.00 61.59 102 LYS A CA 1
ATOM 788 C C . LYS A 1 102 ? -36.557 -11.898 26.930 1.00 61.59 102 LYS A C 1
ATOM 790 O O . LYS A 1 102 ? -35.851 -10.971 27.325 1.00 61.59 102 LYS A O 1
ATOM 795 N N . MET A 1 103 ? -36.060 -13.100 26.631 1.00 58.66 103 MET A N 1
ATOM 796 C CA . MET A 1 103 ? -34.624 -13.411 26.630 1.00 58.66 103 MET A CA 1
ATOM 797 C C . MET A 1 103 ? -33.911 -12.760 25.440 1.00 58.66 103 MET A C 1
ATOM 799 O O . MET A 1 103 ? -32.888 -12.111 25.643 1.00 58.66 103 MET A O 1
ATOM 803 N N . GLU A 1 104 ? -34.489 -12.817 24.241 1.00 59.19 104 GLU A N 1
ATOM 804 C CA . GLU A 1 104 ? -33.986 -12.111 23.055 1.00 59.19 104 GLU A CA 1
ATOM 805 C C . GLU A 1 104 ? -33.941 -10.600 23.280 1.00 59.19 104 GLU A C 1
ATOM 807 O O . GLU A 1 104 ? -32.913 -9.972 23.037 1.00 59.19 104 GLU A O 1
ATOM 812 N N . ASN A 1 105 ? -34.992 -10.017 23.867 1.00 65.31 105 ASN A N 1
ATOM 813 C CA . ASN A 1 105 ? -34.990 -8.602 24.233 1.00 65.31 105 ASN A CA 1
ATOM 814 C C . ASN A 1 105 ? -33.888 -8.261 25.248 1.00 65.31 105 ASN A C 1
ATOM 816 O O . ASN A 1 105 ? -33.265 -7.209 25.132 1.00 65.31 105 ASN A O 1
ATOM 820 N N . LYS A 1 106 ? -33.576 -9.144 26.209 1.00 66.94 106 LYS A N 1
ATOM 821 C CA . LYS A 1 106 ? -32.438 -8.938 27.125 1.00 66.94 106 LYS A CA 1
ATOM 822 C C . LYS A 1 106 ? -31.091 -8.975 26.395 1.00 66.94 106 LYS A C 1
ATOM 824 O O . LYS A 1 106 ? -30.236 -8.137 26.687 1.00 66.94 106 LYS A O 1
ATOM 829 N N . VAL A 1 107 ? -30.902 -9.899 25.449 1.00 71.50 107 VAL A N 1
ATOM 830 C CA . VAL A 1 107 ? -29.678 -10.003 24.628 1.00 71.50 107 VAL A CA 1
ATOM 831 C C . VAL A 1 107 ? -29.519 -8.788 23.706 1.00 71.50 107 VAL A C 1
ATOM 833 O O . VAL A 1 107 ? -28.435 -8.215 23.605 1.00 71.50 107 VAL A O 1
ATOM 836 N N . VAL A 1 108 ? -30.599 -8.331 23.070 1.00 69.31 108 VAL A N 1
ATOM 837 C CA . VAL A 1 108 ? -30.588 -7.129 22.223 1.00 69.31 108 VAL A CA 1
ATOM 838 C C . VAL A 1 108 ? -30.283 -5.884 23.057 1.00 69.31 108 VAL A C 1
ATOM 840 O O . VAL A 1 108 ? -29.406 -5.105 22.690 1.00 69.31 108 VAL A O 1
ATOM 843 N N . VAL A 1 109 ? -30.923 -5.719 24.219 1.00 70.56 109 VAL A N 1
ATOM 844 C CA . VAL A 1 109 ? -30.674 -4.581 25.121 1.00 70.56 109 VAL A CA 1
ATOM 845 C C . VAL A 1 109 ? -29.224 -4.558 25.611 1.00 70.56 109 VAL A C 1
ATOM 847 O O . VAL A 1 109 ? -28.612 -3.491 25.640 1.00 70.56 109 VAL A O 1
ATOM 850 N N . THR A 1 110 ? -28.638 -5.712 25.944 1.00 75.38 110 THR A N 1
ATOM 851 C CA . THR A 1 110 ? -27.223 -5.786 26.352 1.00 75.38 110 THR A CA 1
ATOM 852 C C . THR A 1 110 ? -26.268 -5.457 25.206 1.00 75.38 110 THR A C 1
ATOM 854 O O . THR A 1 110 ? -25.327 -4.693 25.415 1.00 75.38 110 THR A O 1
ATOM 857 N N . ARG A 1 111 ? -26.531 -5.936 23.983 1.00 75.81 111 ARG A N 1
ATOM 858 C CA . ARG A 1 111 ? -25.737 -5.580 22.792 1.00 75.81 111 ARG A CA 1
ATOM 859 C C . ARG A 1 111 ? -25.806 -4.085 22.475 1.00 75.81 111 ARG A C 1
ATOM 861 O O . ARG A 1 111 ? -24.771 -3.465 22.248 1.00 75.81 111 ARG A O 1
ATOM 868 N N . VAL A 1 112 ? -26.999 -3.489 22.525 1.00 75.75 112 VAL A N 1
ATOM 869 C CA . VAL A 1 112 ? -27.196 -2.046 22.300 1.00 75.75 112 VAL A CA 1
ATOM 870 C C . VAL A 1 112 ? -26.497 -1.217 23.379 1.00 75.75 112 VAL A C 1
ATOM 872 O O . VAL A 1 112 ? -25.886 -0.195 23.066 1.00 75.75 112 VAL A O 1
ATOM 875 N N . LYS A 1 113 ? -26.540 -1.656 24.642 1.00 81.69 113 LYS A N 1
ATOM 876 C CA . LYS A 1 113 ? -25.832 -0.988 25.740 1.00 81.69 113 LYS A CA 1
ATOM 877 C C . LYS A 1 113 ? -24.315 -1.016 25.525 1.00 81.69 113 LYS A C 1
ATOM 879 O O . LYS A 1 113 ? -23.693 0.041 25.559 1.00 81.69 113 LYS A O 1
ATOM 884 N N . LYS A 1 114 ? -23.754 -2.182 25.185 1.00 80.69 114 LYS A N 1
ATOM 885 C CA . LYS A 1 114 ? -22.320 -2.342 24.896 1.00 80.69 114 LYS A CA 1
ATOM 886 C C . LYS A 1 114 ? -21.882 -1.501 23.688 1.00 80.69 114 LYS A C 1
ATOM 888 O O . LYS A 1 114 ? -20.831 -0.876 23.728 1.00 80.69 114 LYS A O 1
ATOM 893 N N . ALA A 1 115 ? -22.712 -1.407 22.644 1.00 73.38 115 ALA A N 1
ATOM 894 C CA . ALA A 1 115 ? -22.452 -0.542 21.490 1.00 73.38 115 ALA A CA 1
ATOM 895 C C . ALA A 1 115 ? -22.452 0.956 21.853 1.00 73.38 115 ALA A C 1
ATOM 897 O O . ALA A 1 115 ? -21.597 1.700 21.374 1.00 73.38 115 ALA A O 1
ATOM 898 N N . LYS A 1 116 ? -23.372 1.404 22.720 1.00 83.62 116 LYS A N 1
ATOM 899 C CA . LYS A 1 116 ? -23.390 2.789 23.226 1.00 83.62 116 LYS A CA 1
ATOM 900 C C . LYS A 1 116 ? -22.166 3.111 24.081 1.00 83.62 116 LYS A C 1
ATOM 902 O O . LYS A 1 116 ? -21.604 4.191 23.925 1.00 83.62 116 LYS A O 1
ATOM 907 N N . GLU A 1 117 ? -21.748 2.191 24.946 1.00 86.44 117 GLU A N 1
ATOM 908 C CA . GLU A 1 117 ? -20.530 2.335 25.756 1.00 86.44 117 GLU A CA 1
ATOM 909 C C . GLU A 1 117 ? -19.291 2.470 24.860 1.00 86.44 117 GLU A C 1
ATOM 911 O O . GLU A 1 117 ? -18.493 3.385 25.047 1.00 86.44 117 GLU A O 1
ATOM 916 N N . LEU A 1 118 ? -19.191 1.650 23.809 1.00 74.25 118 LEU A N 1
ATOM 917 C CA . LEU A 1 118 ? -18.096 1.710 22.839 1.00 74.25 118 LEU A CA 1
ATOM 918 C C . LEU A 1 118 ? -18.089 3.020 22.038 1.00 74.25 118 LEU A C 1
ATOM 920 O O . LEU A 1 118 ? -17.030 3.585 21.778 1.00 74.25 118 LEU A O 1
ATOM 924 N N . LEU A 1 119 ? -19.270 3.526 21.669 1.00 77.25 119 LEU A N 1
ATOM 925 C CA . LEU A 1 119 ? -19.407 4.812 20.986 1.00 77.25 119 LEU A CA 1
ATOM 926 C C . LEU A 1 119 ? -18.973 5.975 21.891 1.00 77.25 119 LEU A C 1
ATOM 928 O O . LEU A 1 119 ? -18.263 6.867 21.435 1.00 77.25 119 LEU A O 1
ATOM 932 N N . ASN A 1 120 ? -19.374 5.960 23.165 1.00 82.81 120 ASN A N 1
ATOM 933 C CA . ASN A 1 120 ? -18.945 6.966 24.139 1.00 82.81 120 ASN A CA 1
ATOM 934 C C . ASN A 1 120 ? -17.437 6.904 24.387 1.00 82.81 120 ASN A C 1
ATOM 936 O O . ASN A 1 120 ? -16.794 7.946 24.428 1.00 82.81 120 ASN A O 1
ATOM 940 N N . TYR A 1 121 ? -16.862 5.707 24.472 1.00 73.38 121 TYR A N 1
ATOM 941 C CA . TYR A 1 121 ? -15.419 5.534 24.614 1.00 73.38 121 TYR A CA 1
ATOM 942 C C . TYR A 1 121 ? -14.651 6.043 23.384 1.00 73.38 121 TYR A C 1
ATOM 944 O O . TYR A 1 121 ? -13.685 6.789 23.523 1.00 73.38 121 TYR A O 1
ATOM 952 N N . LYS A 1 122 ? -15.123 5.736 22.164 1.00 72.69 122 LYS A N 1
ATOM 953 C CA . LYS A 1 122 ? -14.548 6.284 20.921 1.00 72.69 122 LYS A CA 1
ATOM 954 C C . LYS A 1 122 ? -14.621 7.812 20.876 1.00 72.69 122 LYS A C 1
ATOM 956 O O . LYS A 1 122 ? -13.660 8.440 20.442 1.00 72.69 122 LYS A O 1
ATOM 961 N N . LYS A 1 123 ? -15.726 8.407 21.347 1.00 75.69 123 LYS A N 1
ATOM 962 C CA . LYS A 1 123 ? -15.838 9.866 21.502 1.00 75.69 123 LYS A CA 1
ATOM 963 C C . LYS A 1 123 ? -14.812 10.399 22.495 1.00 75.69 123 LYS A C 1
ATOM 965 O O . LYS A 1 123 ? -14.143 11.368 22.177 1.00 75.69 123 LYS A O 1
ATOM 970 N N . GLN A 1 124 ? -14.653 9.746 23.643 1.00 74.81 124 GLN A N 1
ATOM 971 C CA . GLN A 1 124 ? -13.721 10.182 24.679 1.00 74.81 124 GLN A CA 1
ATOM 972 C C . GLN A 1 124 ? -12.262 10.140 24.204 1.00 74.81 124 GLN A C 1
ATOM 974 O O . GLN A 1 124 ? -11.556 11.119 24.401 1.00 74.81 124 GLN A O 1
ATOM 979 N N . ILE A 1 125 ? -11.840 9.078 23.503 1.00 71.31 125 ILE A N 1
ATOM 980 C CA . ILE A 1 125 ? -10.502 9.005 22.884 1.00 71.31 125 ILE A CA 1
ATOM 981 C C . ILE A 1 125 ? -10.311 10.114 21.850 1.00 71.31 125 ILE A C 1
ATOM 983 O O . ILE A 1 125 ? -9.274 10.766 21.820 1.00 71.31 125 ILE A O 1
ATOM 987 N N . MET A 1 126 ? -11.299 10.319 20.976 1.00 65.88 126 MET A N 1
ATOM 988 C CA . MET A 1 126 ? -11.212 11.353 19.945 1.00 65.88 126 MET A CA 1
ATOM 989 C C . MET A 1 126 ? -11.088 12.744 20.570 1.00 65.88 126 MET A C 1
ATOM 991 O O . MET A 1 126 ? -10.331 13.566 20.076 1.00 65.88 126 MET A O 1
ATOM 995 N N . GLN A 1 127 ? -11.796 12.982 21.670 1.00 66.06 127 GLN A N 1
ATOM 996 C CA . GLN A 1 127 ? -11.807 14.257 22.370 1.00 66.06 127 GLN A CA 1
ATOM 997 C C . GLN A 1 127 ? -10.512 14.495 23.156 1.00 66.06 127 GLN A C 1
ATOM 999 O O . GLN A 1 127 ? -9.954 15.580 23.055 1.00 66.06 127 GLN A O 1
ATOM 1004 N N . SER A 1 128 ? -9.949 13.470 23.808 1.00 66.06 128 SER A N 1
ATOM 1005 C CA . SER A 1 128 ? -8.621 13.574 24.430 1.00 66.06 128 SER A CA 1
ATOM 1006 C C . SER A 1 128 ? -7.508 13.797 23.401 1.00 66.06 128 SER A C 1
ATOM 1008 O O . SER A 1 128 ? -6.583 14.555 23.654 1.00 66.06 128 SER A O 1
ATOM 1010 N N . SER A 1 129 ? -7.613 13.193 22.210 1.00 62.06 129 SER A N 1
ATOM 1011 C CA . SER A 1 129 ? -6.665 13.445 21.115 1.00 62.06 129 SER A CA 1
ATOM 1012 C C . SER A 1 129 ? -6.782 14.850 20.513 1.00 62.06 129 SER A C 1
ATOM 1014 O O . SER A 1 129 ? -5.844 15.296 19.861 1.00 62.06 129 SER A O 1
ATOM 1016 N N . ILE A 1 130 ? -7.919 15.530 20.695 1.00 58.09 130 ILE A N 1
ATOM 1017 C CA . ILE A 1 130 ? -8.109 16.929 20.285 1.00 58.09 130 ILE A CA 1
ATOM 1018 C C . ILE A 1 130 ? -7.580 17.872 21.372 1.00 58.09 130 ILE A C 1
ATOM 1020 O O . ILE A 1 130 ? -6.859 18.804 21.052 1.00 58.09 130 ILE A O 1
ATOM 1024 N N . GLU A 1 131 ? -7.844 17.597 22.651 1.00 57.28 131 GLU A N 1
ATOM 1025 C CA . GLU A 1 131 ? -7.372 18.437 23.766 1.00 57.28 131 GLU A CA 1
ATOM 1026 C C . GLU A 1 131 ? -5.836 18.443 23.905 1.00 57.28 131 GLU A C 1
ATOM 1028 O O . GLU A 1 131 ? -5.253 19.459 24.279 1.00 57.28 131 GLU A O 1
ATOM 1033 N N . GLU A 1 132 ? -5.150 17.357 23.529 1.00 56.22 132 GLU A N 1
ATOM 1034 C CA . GLU A 1 132 ? -3.680 17.334 23.401 1.00 56.22 132 GLU A CA 1
ATOM 1035 C C . GLU A 1 132 ? -3.152 18.213 22.246 1.00 56.22 132 GLU A C 1
ATOM 1037 O O . GLU A 1 132 ? -1.969 18.554 22.225 1.00 56.22 132 GLU A O 1
ATOM 1042 N N . ALA A 1 133 ? -4.010 18.607 21.298 1.00 53.19 133 ALA A N 1
ATOM 1043 C CA . ALA A 1 133 ? -3.663 19.460 20.160 1.00 53.19 133 ALA A CA 1
ATOM 1044 C C . ALA A 1 133 ? -3.924 20.962 20.405 1.00 53.19 133 ALA A C 1
ATOM 1046 O O . ALA A 1 133 ? -3.477 21.789 19.609 1.00 53.19 133 ALA A O 1
ATOM 1047 N N . ASP A 1 134 ? -4.586 21.329 21.509 1.00 43.88 134 ASP A N 1
ATOM 1048 C CA . ASP A 1 134 ? -5.032 22.705 21.784 1.00 43.88 134 ASP A CA 1
ATOM 1049 C C . ASP A 1 134 ? -3.991 23.564 22.544 1.00 43.88 134 ASP A C 1
ATOM 1051 O O . ASP A 1 134 ? -4.242 24.724 22.884 1.00 43.88 134 ASP A O 1
ATOM 1055 N N . GLY A 1 135 ? -2.784 23.035 22.773 1.00 49.12 135 GLY A N 1
ATOM 1056 C CA . GLY A 1 135 ? -1.635 23.783 23.293 1.00 49.12 135 GLY A CA 1
ATOM 1057 C C . GLY A 1 135 ? -0.735 24.330 22.177 1.00 49.12 135 GLY A C 1
ATOM 1058 O O . GLY A 1 135 ? 0.121 23.610 21.674 1.00 49.12 135 GLY A O 1
ATOM 1059 N N . GLU A 1 136 ? -0.902 25.617 21.849 1.00 44.25 136 GLU A N 1
ATOM 1060 C CA . GLU A 1 136 ? -0.061 26.450 20.958 1.00 44.25 136 GLU A CA 1
ATOM 1061 C C . GLU A 1 136 ? -0.066 26.116 19.445 1.00 44.25 136 GLU A C 1
ATOM 1063 O O . GLU A 1 136 ? 0.758 25.371 18.911 1.00 44.25 136 GLU A O 1
ATOM 1068 N N . SER A 1 137 ? -0.932 26.824 18.710 1.00 54.94 137 SER A N 1
ATOM 1069 C CA . SER A 1 137 ? -0.703 27.184 17.299 1.00 54.94 137 SER A CA 1
ATOM 1070 C C . SER A 1 137 ? 0.333 28.320 17.262 1.00 54.94 137 SER A C 1
ATOM 1072 O O . SER A 1 137 ? 0.149 29.288 18.004 1.00 54.94 137 SER A O 1
ATOM 1074 N N . PRO A 1 138 ? 1.424 28.246 16.469 1.00 58.66 138 PRO A N 1
ATOM 1075 C CA . PRO A 1 138 ? 1.320 28.203 15.009 1.00 58.66 138 PRO A CA 1
ATOM 1076 C C . PRO A 1 138 ? 2.402 27.330 14.371 1.00 58.66 138 PRO A C 1
ATOM 1078 O O .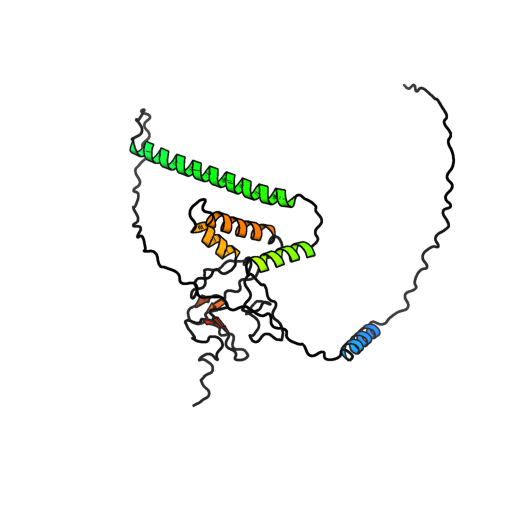 PRO A 1 138 ? 3.594 27.619 14.471 1.00 58.66 138 PRO A O 1
ATOM 1081 N N . LYS A 1 139 ? 2.030 26.264 13.668 1.00 51.06 139 LYS A N 1
ATOM 1082 C CA . LYS A 1 139 ? 3.051 25.396 13.082 1.00 51.06 139 LYS A CA 1
ATOM 1083 C C . LYS A 1 139 ? 2.801 25.252 11.588 1.00 51.06 139 LYS A C 1
ATOM 1085 O O . LYS A 1 139 ? 1.900 24.539 11.168 1.00 51.06 139 LYS A O 1
ATOM 1090 N N . GLY A 1 140 ? 3.544 26.051 10.816 1.00 56.69 140 GLY A N 1
ATOM 1091 C CA . GLY A 1 140 ? 3.473 26.105 9.353 1.00 56.69 140 GLY A CA 1
ATOM 1092 C C . GLY A 1 140 ? 3.742 24.751 8.689 1.00 56.69 140 GLY A C 1
ATOM 1093 O O . GLY A 1 140 ? 4.066 23.780 9.369 1.00 56.69 140 GLY A O 1
ATOM 1094 N N . GLU A 1 141 ? 3.628 24.697 7.358 1.00 57.38 141 GLU A N 1
ATOM 1095 C CA . GLU A 1 141 ? 3.708 23.469 6.538 1.00 57.38 141 GLU A CA 1
ATOM 1096 C C . GLU A 1 141 ? 4.844 22.513 6.964 1.00 57.38 141 GLU A C 1
ATOM 1098 O O . GLU A 1 141 ? 4.618 21.316 7.128 1.00 57.38 141 GLU A O 1
ATOM 1103 N N . GLY A 1 142 ? 6.021 23.046 7.312 1.00 62.88 142 GLY A N 1
ATOM 1104 C CA . GLY A 1 142 ? 7.171 22.244 7.745 1.00 62.88 142 GLY A CA 1
ATOM 1105 C C . GLY A 1 142 ? 7.015 21.463 9.062 1.00 62.88 142 GLY A C 1
ATOM 1106 O O . GLY A 1 142 ? 7.765 20.517 9.287 1.00 62.88 142 GLY A O 1
ATOM 1107 N N . PHE A 1 143 ? 6.071 21.803 9.945 1.00 67.75 143 PHE A N 1
ATOM 1108 C CA . PHE A 1 143 ? 5.818 21.015 11.161 1.00 67.75 143 PHE A CA 1
ATOM 1109 C C . PHE A 1 143 ? 4.945 19.792 10.891 1.00 67.75 143 PHE A C 1
ATOM 1111 O O . PHE A 1 143 ? 5.195 18.724 11.446 1.00 67.75 143 PHE A O 1
ATOM 1118 N N . VAL A 1 144 ? 3.942 19.939 10.021 1.00 74.25 144 VAL A N 1
ATOM 1119 C CA . VAL A 1 144 ? 3.090 18.819 9.604 1.00 74.25 144 VAL A CA 1
ATOM 1120 C C . VAL A 1 144 ? 3.949 17.759 8.915 1.00 74.25 144 VAL A C 1
ATOM 1122 O O . VAL A 1 144 ? 3.833 16.577 9.233 1.00 74.25 144 VAL A O 1
ATOM 1125 N N . ASP A 1 145 ? 4.892 18.184 8.074 1.00 79.50 145 ASP A N 1
ATOM 1126 C CA . ASP A 1 145 ? 5.837 17.285 7.409 1.00 79.50 145 ASP A CA 1
ATOM 1127 C C . ASP A 1 145 ? 6.755 16.543 8.395 1.00 79.50 145 ASP A C 1
ATOM 1129 O O . ASP A 1 145 ? 6.998 15.346 8.231 1.00 79.50 145 ASP A O 1
ATOM 1133 N N . GLN A 1 146 ? 7.228 17.210 9.456 1.00 83.06 146 GLN A N 1
ATOM 1134 C CA . GLN A 1 146 ? 8.051 16.575 10.496 1.00 83.06 146 GLN A CA 1
ATOM 1135 C C . GLN A 1 146 ? 7.283 15.514 11.290 1.00 83.06 146 GLN A C 1
ATOM 1137 O O . GLN A 1 146 ? 7.820 14.441 11.563 1.00 83.06 146 GLN A O 1
ATOM 1142 N N . GLU A 1 147 ? 6.032 15.784 11.657 1.00 84.00 147 GLU A N 1
ATOM 1143 C CA . GLU A 1 147 ? 5.207 14.815 12.384 1.00 84.00 147 GLU A CA 1
ATOM 1144 C C . GLU A 1 147 ? 4.796 13.636 11.493 1.00 84.00 147 GLU A C 1
ATOM 1146 O O . GLU A 1 147 ? 4.832 12.485 11.935 1.00 84.00 147 GLU A O 1
ATOM 1151 N N . ILE A 1 148 ? 4.503 13.883 10.210 1.00 86.31 148 ILE A N 1
ATOM 1152 C CA . ILE A 1 148 ? 4.299 12.814 9.222 1.00 86.31 148 ILE A CA 1
ATOM 1153 C C . ILE A 1 148 ? 5.563 11.962 9.098 1.00 86.31 148 ILE A C 1
ATOM 1155 O O . ILE A 1 148 ? 5.463 10.735 9.080 1.00 86.31 148 ILE A O 1
ATOM 1159 N N . TRP A 1 149 ? 6.745 12.578 9.031 1.00 86.69 149 TRP A N 1
ATOM 1160 C CA . TRP A 1 149 ? 8.012 11.855 8.951 1.00 86.69 149 TRP A CA 1
ATOM 1161 C C . TRP A 1 149 ? 8.234 10.943 10.163 1.00 86.69 149 TRP A C 1
ATOM 1163 O O . TRP A 1 149 ? 8.488 9.751 9.983 1.00 86.69 149 TRP A O 1
ATOM 1173 N N . LYS A 1 150 ? 8.046 11.455 11.385 1.00 88.75 150 LYS A N 1
ATOM 1174 C CA . LYS A 1 150 ? 8.132 10.645 12.614 1.00 88.75 150 LYS A CA 1
ATOM 1175 C C . LYS A 1 150 ? 7.128 9.499 12.612 1.00 88.75 150 LYS A C 1
ATOM 1177 O O . LYS A 1 150 ? 7.479 8.365 12.915 1.00 88.75 150 LYS A O 1
ATOM 1182 N N . LEU A 1 151 ? 5.884 9.764 12.210 1.00 90.31 151 LEU A N 1
ATOM 1183 C CA . LEU A 1 151 ? 4.861 8.724 12.127 1.00 90.31 151 LEU A CA 1
ATOM 1184 C C . LEU A 1 151 ? 5.237 7.638 11.108 1.00 90.31 151 LEU A C 1
ATOM 1186 O O . LEU A 1 151 ? 4.990 6.455 11.346 1.00 90.31 151 LEU A O 1
ATOM 1190 N N . ARG A 1 152 ? 5.836 8.018 9.973 1.00 90.12 152 ARG A N 1
ATOM 1191 C CA . ARG A 1 152 ? 6.365 7.067 8.986 1.00 90.12 152 ARG A CA 1
ATOM 1192 C C . ARG A 1 152 ? 7.490 6.230 9.568 1.00 90.12 152 ARG A C 1
ATOM 1194 O O . ARG A 1 152 ? 7.492 5.027 9.340 1.00 90.12 152 ARG A O 1
ATOM 1201 N N . GLU A 1 153 ? 8.406 6.838 10.306 1.00 90.50 153 GLU A N 1
ATOM 1202 C CA . GLU A 1 153 ? 9.506 6.133 10.959 1.00 90.50 153 GLU A CA 1
ATOM 1203 C C . GLU A 1 153 ? 8.990 5.127 11.993 1.00 90.50 153 GLU A C 1
ATOM 1205 O O . GLU A 1 153 ? 9.264 3.936 11.872 1.00 90.50 153 GLU A O 1
ATOM 1210 N N . GLU A 1 154 ? 8.152 5.569 12.930 1.00 91.88 154 GLU A N 1
ATOM 1211 C CA . GLU A 1 154 ? 7.592 4.717 13.986 1.00 91.88 154 GLU A CA 1
ATOM 1212 C C . GLU A 1 154 ? 6.774 3.544 13.441 1.00 91.88 154 GLU A C 1
ATOM 1214 O O . GLU A 1 154 ? 6.784 2.451 14.004 1.00 91.88 154 GLU A O 1
ATOM 1219 N N . LEU A 1 155 ? 6.037 3.763 12.348 1.00 92.06 155 LEU A N 1
ATOM 1220 C CA . LEU A 1 155 ? 5.224 2.715 11.744 1.00 92.06 155 LEU A CA 1
ATOM 1221 C C . LEU A 1 155 ? 5.993 1.886 10.710 1.00 92.06 155 LEU A C 1
ATOM 1223 O O . LEU A 1 155 ? 5.446 0.888 10.246 1.00 92.06 155 LEU A O 1
ATOM 1227 N N . GLY A 1 156 ? 7.212 2.262 10.316 1.00 90.62 156 GLY A N 1
ATOM 1228 C CA . GLY A 1 156 ? 7.939 1.628 9.209 1.00 90.62 156 GLY A CA 1
ATOM 1229 C C . GLY A 1 156 ? 7.247 1.824 7.849 1.00 90.62 156 GLY A C 1
ATOM 1230 O O . GLY A 1 156 ? 7.125 0.890 7.054 1.00 90.62 156 GLY A O 1
ATOM 1231 N N . ALA A 1 157 ? 6.716 3.022 7.601 1.00 90.31 157 ALA A N 1
ATOM 1232 C CA . ALA A 1 157 ? 6.011 3.443 6.388 1.00 90.31 157 ALA A CA 1
ATOM 1233 C C . ALA A 1 157 ? 6.801 4.493 5.592 1.00 90.31 157 ALA A C 1
ATOM 1235 O O . ALA A 1 157 ? 6.299 5.574 5.262 1.00 90.31 157 ALA A O 1
ATOM 1236 N N . TYR A 1 158 ? 8.065 4.181 5.312 1.00 85.88 158 TYR A N 1
ATOM 1237 C CA . TYR A 1 158 ? 8.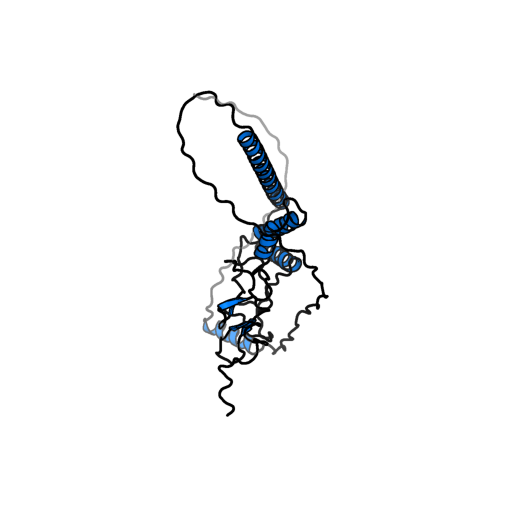955 5.072 4.579 1.00 85.88 158 TYR A CA 1
ATOM 1238 C C . TYR A 1 158 ? 8.442 5.319 3.155 1.00 85.88 158 TYR A C 1
ATOM 1240 O O . TYR A 1 158 ? 8.153 4.380 2.410 1.00 85.88 158 TYR A O 1
ATOM 1248 N N . ALA A 1 159 ? 8.353 6.598 2.789 1.00 82.19 159 ALA A N 1
ATOM 1249 C CA . ALA A 1 159 ? 8.147 7.057 1.422 1.00 82.19 159 ALA A CA 1
ATOM 1250 C C . ALA A 1 159 ? 9.510 7.482 0.874 1.00 82.19 159 ALA A C 1
ATOM 1252 O O . ALA A 1 159 ? 9.978 8.586 1.146 1.00 82.19 159 ALA A O 1
ATOM 1253 N N . ILE A 1 160 ? 10.181 6.575 0.171 1.00 83.56 160 ILE A N 1
ATOM 1254 C CA . ILE A 1 160 ? 11.513 6.823 -0.375 1.00 83.56 160 ILE A CA 1
ATOM 1255 C C . ILE A 1 160 ? 11.327 7.291 -1.812 1.00 83.56 160 ILE A C 1
ATOM 1257 O O . ILE A 1 160 ? 10.802 6.554 -2.646 1.00 83.56 160 ILE A O 1
ATOM 1261 N N . THR A 1 161 ? 11.736 8.521 -2.105 1.00 85.56 161 THR A N 1
ATOM 1262 C CA . THR A 1 161 ? 11.726 9.046 -3.472 1.00 85.56 161 THR A CA 1
ATOM 1263 C C . THR A 1 161 ? 12.763 8.314 -4.312 1.00 85.56 161 THR A C 1
ATOM 1265 O O . THR A 1 161 ? 13.882 8.087 -3.858 1.00 85.56 161 THR A O 1
ATOM 1268 N N . TYR A 1 162 ? 12.383 7.956 -5.536 1.00 87.56 162 TYR A N 1
ATOM 1269 C CA . TYR A 1 162 ? 13.284 7.332 -6.494 1.00 87.56 162 TYR A CA 1
ATOM 1270 C C . TYR A 1 162 ? 14.472 8.248 -6.819 1.00 87.56 162 TYR A C 1
ATOM 1272 O O . TYR A 1 162 ? 14.288 9.426 -7.139 1.00 87.56 162 TYR A O 1
ATOM 1280 N N . GLY A 1 163 ? 15.680 7.696 -6.771 1.00 86.25 163 GLY A N 1
ATOM 1281 C CA . GLY A 1 163 ? 16.930 8.361 -7.113 1.00 86.25 163 GLY A CA 1
ATOM 1282 C C . GLY A 1 163 ? 17.654 7.689 -8.280 1.00 86.25 163 GLY A C 1
ATOM 1283 O O . GLY A 1 163 ? 17.445 6.522 -8.593 1.00 86.25 163 GLY A O 1
ATOM 1284 N N . VAL A 1 164 ? 18.573 8.423 -8.913 1.00 80.62 164 VAL A N 1
ATOM 1285 C CA . VAL A 1 164 ? 19.380 7.928 -10.051 1.00 80.62 164 VAL A CA 1
ATOM 1286 C C . VAL A 1 164 ? 20.246 6.715 -9.672 1.00 80.62 164 VAL A C 1
ATOM 1288 O O . VAL A 1 164 ? 20.560 5.893 -10.525 1.00 80.62 164 VAL A O 1
ATOM 1291 N N . CYS A 1 165 ? 20.602 6.585 -8.391 1.00 83.44 165 CYS A N 1
ATOM 1292 C CA . CYS A 1 165 ? 21.395 5.475 -7.863 1.00 83.44 165 CYS A CA 1
ATOM 1293 C C . CYS A 1 165 ? 20.584 4.205 -7.548 1.00 83.44 165 CYS A C 1
ATOM 1295 O O . CYS A 1 165 ? 21.172 3.220 -7.094 1.00 83.44 165 CYS A O 1
ATOM 1297 N N . ASP A 1 166 ? 19.257 4.216 -7.698 1.00 83.88 166 ASP A N 1
ATOM 1298 C CA . ASP A 1 166 ? 18.449 3.046 -7.367 1.00 83.88 166 ASP A CA 1
ATOM 1299 C C . ASP A 1 166 ? 18.706 1.905 -8.358 1.00 83.88 166 ASP A C 1
ATOM 1301 O O . ASP A 1 166 ? 18.713 2.081 -9.574 1.00 83.88 166 ASP A O 1
ATOM 1305 N N . SER A 1 167 ? 18.902 0.697 -7.826 1.00 85.00 167 SER A N 1
ATOM 1306 C CA . SER A 1 167 ? 19.217 -0.494 -8.628 1.00 85.00 167 SER A CA 1
ATOM 1307 C C . SER A 1 167 ? 18.028 -1.035 -9.423 1.00 85.00 167 SER A C 1
ATOM 1309 O O . SER A 1 167 ? 18.202 -1.836 -10.341 1.00 85.00 167 SER A O 1
ATOM 1311 N N . ARG A 1 168 ? 16.811 -0.631 -9.053 1.00 87.50 168 ARG A N 1
ATOM 1312 C CA . ARG A 1 168 ? 15.556 -1.026 -9.698 1.00 87.50 168 ARG A CA 1
ATOM 1313 C C . ARG A 1 168 ? 15.019 0.152 -10.496 1.00 87.50 168 ARG A C 1
ATOM 1315 O O . ARG A 1 168 ? 15.223 1.276 -10.065 1.00 87.50 168 ARG A O 1
ATOM 1322 N N . PRO A 1 169 ? 14.287 -0.071 -11.598 1.00 88.38 169 PRO A N 1
ATOM 1323 C CA . PRO A 1 169 ? 13.620 1.016 -12.303 1.00 88.38 169 PRO A CA 1
ATOM 1324 C C . PRO A 1 169 ? 12.615 1.747 -11.393 1.00 88.38 169 PRO A C 1
ATOM 1326 O O . PRO A 1 169 ? 12.173 1.179 -10.386 1.00 88.38 169 PRO A O 1
ATOM 1329 N N . PRO A 1 170 ? 12.181 2.962 -11.772 1.00 88.75 170 PRO A N 1
ATOM 1330 C CA . PRO A 1 170 ? 11.113 3.667 -11.074 1.00 88.75 170 PRO A CA 1
ATOM 1331 C C . PRO A 1 170 ? 9.877 2.784 -10.907 1.00 88.75 170 PRO A C 1
ATOM 1333 O O . PRO A 1 170 ? 9.525 2.012 -11.804 1.00 88.75 170 PRO A O 1
ATOM 1336 N N . HIS A 1 171 ? 9.196 2.908 -9.770 1.00 91.50 171 HIS A N 1
ATOM 1337 C CA . HIS A 1 171 ? 7.945 2.196 -9.562 1.00 91.50 171 HIS A CA 1
ATOM 1338 C C . HIS A 1 171 ? 6.898 2.641 -10.604 1.00 91.50 171 HIS A C 1
ATOM 1340 O O . HIS A 1 171 ? 6.722 3.842 -10.835 1.00 91.50 171 HIS A O 1
ATOM 1346 N N . PRO A 1 172 ? 6.149 1.717 -11.232 1.00 90.44 172 PRO A N 1
ATOM 1347 C CA . PRO A 1 172 ? 5.128 2.075 -12.207 1.00 90.44 172 PRO A CA 1
ATOM 1348 C C . PRO A 1 172 ? 4.101 3.049 -11.622 1.00 90.44 172 PRO A C 1
ATOM 1350 O O . PRO A 1 172 ? 3.474 2.765 -10.602 1.00 90.44 172 PRO A O 1
ATOM 1353 N N . GLY A 1 173 ? 3.934 4.206 -12.266 1.00 84.00 173 GLY A N 1
ATOM 1354 C CA . GLY A 1 173 ? 2.951 5.215 -11.857 1.00 84.00 173 GLY A CA 1
ATOM 1355 C C . GLY A 1 173 ? 3.251 5.915 -10.527 1.00 84.00 173 GLY A C 1
ATOM 1356 O O . GLY A 1 173 ? 2.367 6.594 -10.011 1.00 84.00 173 GLY A O 1
ATOM 1357 N N . HIS A 1 174 ? 4.462 5.769 -9.974 1.00 83.00 174 HIS A N 1
ATOM 1358 C CA . HIS A 1 174 ? 4.844 6.398 -8.713 1.00 83.00 174 HIS A CA 1
ATOM 1359 C C . HIS A 1 174 ? 6.271 6.958 -8.772 1.00 83.00 174 HIS A C 1
ATOM 1361 O O . HIS A 1 174 ? 7.176 6.343 -9.319 1.00 83.00 174 HIS A O 1
ATOM 1367 N N . HIS A 1 175 ? 6.495 8.112 -8.146 1.00 84.56 175 HIS A N 1
ATOM 1368 C CA . HIS A 1 175 ? 7.832 8.697 -7.965 1.00 84.56 175 HIS A CA 1
ATOM 1369 C C . HIS A 1 175 ? 8.635 8.049 -6.819 1.00 84.56 175 HIS A C 1
ATOM 1371 O O . HIS A 1 175 ? 9.715 8.522 -6.479 1.00 84.56 175 HIS A O 1
ATOM 1377 N N . GLN A 1 176 ? 8.090 7.015 -6.173 1.00 86.38 176 GLN A N 1
ATOM 1378 C CA . GLN A 1 176 ? 8.709 6.358 -5.024 1.00 86.38 176 GLN A CA 1
ATOM 1379 C C . GLN A 1 176 ? 9.416 5.082 -5.472 1.00 86.38 176 GLN A C 1
ATOM 1381 O O . GLN A 1 176 ? 9.135 4.534 -6.541 1.00 86.38 176 GLN A O 1
ATOM 1386 N N . THR A 1 177 ? 10.331 4.598 -4.644 1.00 90.19 177 THR A N 1
ATOM 1387 C CA . THR A 1 177 ? 10.992 3.313 -4.851 1.00 90.19 177 THR A CA 1
ATOM 1388 C C . THR A 1 177 ? 10.029 2.150 -4.614 1.00 90.19 177 THR A C 1
ATOM 1390 O O . THR A 1 177 ? 9.003 2.271 -3.941 1.00 90.19 177 THR A O 1
ATOM 1393 N N . TRP A 1 178 ? 10.409 0.970 -5.102 1.00 91.88 178 TRP A N 1
ATOM 1394 C CA . TRP A 1 178 ? 9.658 -0.265 -4.878 1.00 91.88 178 TRP A CA 1
ATOM 1395 C C . TRP A 1 178 ? 9.563 -0.679 -3.410 1.00 91.88 178 TRP A C 1
ATOM 1397 O O . TRP A 1 178 ? 8.657 -1.410 -3.050 1.00 91.88 178 TRP A O 1
ATOM 1407 N N . THR A 1 179 ? 10.470 -0.242 -2.544 1.00 86.88 179 THR A N 1
ATOM 1408 C CA . THR A 1 179 ? 10.444 -0.625 -1.124 1.00 86.88 179 THR A CA 1
ATOM 1409 C C . THR A 1 179 ? 9.571 0.293 -0.273 1.00 86.88 179 THR A C 1
ATOM 1411 O O . THR A 1 179 ? 9.427 0.054 0.926 1.00 86.88 179 THR A O 1
ATOM 1414 N N . SER A 1 180 ? 8.976 1.326 -0.872 1.00 89.06 180 SER A N 1
ATOM 1415 C CA . SER A 1 180 ? 8.167 2.294 -0.141 1.00 89.06 180 SER A CA 1
ATOM 1416 C C . SER A 1 180 ? 6.851 1.690 0.348 1.00 89.06 180 SER A C 1
ATOM 1418 O O . SER A 1 180 ? 6.203 0.886 -0.333 1.00 89.06 180 SER A O 1
ATOM 1420 N N . ARG A 1 181 ? 6.440 2.097 1.550 1.00 90.75 181 ARG A N 1
ATOM 1421 C CA . ARG A 1 181 ? 5.195 1.656 2.181 1.00 90.75 181 ARG A CA 1
ATOM 1422 C C . ARG A 1 181 ? 4.370 2.863 2.594 1.00 90.75 181 ARG A C 1
ATOM 1424 O O . ARG A 1 181 ? 4.822 3.725 3.337 1.00 90.75 181 ARG A O 1
ATOM 1431 N N . ASN A 1 182 ? 3.124 2.884 2.142 1.00 92.44 182 ASN A N 1
ATOM 1432 C CA . ASN A 1 182 ? 2.234 4.014 2.366 1.00 92.44 182 ASN A CA 1
ATOM 1433 C C . ASN A 1 182 ? 1.706 4.041 3.803 1.00 92.44 182 ASN A C 1
ATOM 1435 O O . ASN A 1 182 ? 1.354 2.996 4.371 1.00 92.44 182 ASN A O 1
ATOM 1439 N N . LEU A 1 183 ? 1.538 5.246 4.355 1.00 92.50 183 LEU A N 1
ATOM 1440 C CA . LEU A 1 183 ? 0.756 5.426 5.582 1.00 92.50 183 LEU A CA 1
ATOM 1441 C C . LEU A 1 183 ? -0.714 5.133 5.297 1.00 92.50 183 LEU A C 1
ATOM 1443 O O . LEU A 1 183 ? -1.340 4.322 5.983 1.00 92.50 183 LEU A O 1
ATOM 1447 N N . ARG A 1 184 ? -1.244 5.734 4.227 1.00 93.12 184 ARG A N 1
ATOM 1448 C CA . ARG A 1 184 ? -2.611 5.520 3.754 1.00 93.12 184 ARG A CA 1
ATOM 1449 C C . ARG A 1 184 ? -2.696 5.725 2.250 1.00 93.12 184 ARG A C 1
ATOM 1451 O O . ARG A 1 184 ? -2.291 6.761 1.736 1.00 93.12 184 ARG A O 1
ATOM 1458 N N . CYS A 1 185 ? -3.284 4.751 1.567 1.00 92.94 185 CYS A N 1
ATOM 1459 C CA . CYS A 1 185 ? -3.577 4.869 0.144 1.00 92.94 185 CYS A CA 1
ATOM 1460 C C . CYS A 1 185 ? -4.806 5.762 -0.097 1.00 92.94 185 CYS A C 1
ATOM 1462 O O . CYS A 1 185 ? -5.757 5.710 0.688 1.00 92.94 185 CYS A O 1
ATOM 1464 N N . THR A 1 186 ? -4.839 6.475 -1.227 1.00 91.69 186 THR A N 1
ATOM 1465 C CA . THR A 1 186 ? -6.050 7.142 -1.753 1.00 91.69 186 THR A CA 1
ATOM 1466 C C . THR A 1 186 ? -7.215 6.160 -1.873 1.00 91.69 186 THR A C 1
ATOM 1468 O O . THR A 1 186 ? -8.338 6.453 -1.470 1.00 91.69 186 THR A O 1
ATOM 1471 N N . VAL A 1 187 ? -6.926 4.962 -2.385 1.00 91.69 187 VAL A N 1
ATOM 1472 C CA . VAL A 1 187 ? -7.852 3.835 -2.481 1.00 91.69 187 VAL A CA 1
ATOM 1473 C C . VAL A 1 187 ? -7.133 2.593 -1.970 1.00 91.69 187 VAL A C 1
ATOM 1475 O O . VAL A 1 187 ? -6.145 2.148 -2.554 1.00 91.69 187 VAL A O 1
ATOM 1478 N N . CYS A 1 188 ? -7.602 2.037 -0.854 1.00 94.06 188 CYS A N 1
ATOM 1479 C CA . CYS A 1 188 ? -7.062 0.779 -0.344 1.00 94.06 188 CYS A CA 1
ATOM 1480 C C . CYS A 1 188 ? -7.496 -0.379 -1.249 1.00 94.06 188 CYS A C 1
ATOM 1482 O O . CYS A 1 188 ? -8.661 -0.477 -1.633 1.00 94.06 188 CYS A O 1
ATOM 1484 N N . THR A 1 189 ? -6.554 -1.254 -1.580 1.00 94.00 189 THR A N 1
ATOM 1485 C CA . THR A 1 189 ? -6.805 -2.486 -2.329 1.00 94.00 189 THR A CA 1
ATOM 1486 C C . THR A 1 189 ? -6.925 -3.670 -1.371 1.00 94.00 189 THR A C 1
ATOM 1488 O O . THR A 1 189 ? -6.772 -3.532 -0.155 1.00 94.00 189 THR A O 1
ATOM 1491 N N . THR A 1 190 ? -7.223 -4.853 -1.909 1.00 94.50 190 THR A N 1
ATOM 1492 C CA . THR A 1 190 ? -7.137 -6.099 -1.140 1.00 94.50 190 THR A CA 1
ATOM 1493 C C . THR A 1 190 ? -5.701 -6.362 -0.686 1.00 94.50 190 THR A C 1
ATOM 1495 O O . THR A 1 190 ? -4.744 -5.863 -1.284 1.00 94.50 190 THR A O 1
ATOM 1498 N N . ASN A 1 191 ? -5.549 -7.210 0.331 1.00 96.94 191 ASN A N 1
ATOM 1499 C CA . ASN A 1 191 ? -4.242 -7.702 0.756 1.00 96.94 191 ASN A CA 1
ATOM 1500 C C . ASN A 1 191 ? -3.480 -8.361 -0.403 1.00 96.94 191 ASN A C 1
ATOM 1502 O O . ASN A 1 191 ? -4.069 -8.822 -1.388 1.00 96.94 191 ASN A O 1
ATOM 1506 N N . CYS A 1 192 ? -2.155 -8.411 -0.275 1.00 97.56 192 CYS A N 1
ATOM 1507 C CA . CYS A 1 192 ? -1.284 -9.034 -1.261 1.00 97.56 192 CYS A CA 1
ATOM 1508 C C . CYS A 1 192 ? -1.672 -10.505 -1.445 1.00 97.56 192 CYS A C 1
ATOM 1510 O O . CYS A 1 192 ? -1.597 -11.286 -0.502 1.00 97.56 192 CYS A O 1
ATOM 1512 N N . GLY A 1 193 ? -1.993 -10.932 -2.666 1.00 97.44 193 GLY A N 1
ATOM 1513 C CA . GLY A 1 193 ? -2.375 -12.326 -2.929 1.00 97.44 193 GLY A CA 1
ATOM 1514 C C . GLY A 1 193 ? -1.232 -13.351 -2.825 1.00 97.44 193 GLY A C 1
ATOM 1515 O O . GLY A 1 193 ? -1.411 -14.512 -3.203 1.00 97.44 193 GLY A O 1
ATOM 1516 N N . ILE A 1 194 ? -0.048 -12.937 -2.359 1.00 97.44 194 ILE A N 1
ATOM 1517 C CA . ILE A 1 194 ? 1.104 -13.807 -2.086 1.00 97.44 194 ILE A CA 1
ATOM 1518 C C . ILE A 1 194 ? 1.390 -13.862 -0.588 1.00 97.44 194 ILE A C 1
ATOM 1520 O O . ILE A 1 194 ? 1.246 -14.928 -0.005 1.00 97.44 194 ILE A O 1
ATOM 1524 N N . CYS A 1 195 ? 1.762 -12.738 0.028 1.00 97.19 195 CYS A N 1
ATOM 1525 C CA . CYS A 1 195 ? 2.152 -12.689 1.442 1.00 97.19 195 CYS A CA 1
ATOM 1526 C C . CYS A 1 195 ? 1.054 -12.170 2.384 1.00 97.19 195 CYS A C 1
ATOM 1528 O O . CYS A 1 195 ? 1.309 -11.981 3.566 1.00 97.19 195 CYS A O 1
ATOM 1530 N N . ASN A 1 196 ? -0.145 -11.886 1.870 1.00 96.75 196 ASN A N 1
ATOM 1531 C CA . ASN A 1 196 ? -1.297 -11.377 2.619 1.00 96.75 196 ASN A CA 1
ATOM 1532 C C . ASN A 1 196 ? -1.084 -10.046 3.374 1.00 96.75 196 ASN A C 1
ATOM 1534 O O . ASN A 1 196 ? -1.939 -9.639 4.154 1.00 96.75 196 ASN A O 1
ATOM 1538 N N . ILE A 1 197 ? 0.006 -9.318 3.115 1.00 95.88 197 ILE A N 1
ATOM 1539 C CA . ILE A 1 197 ? 0.229 -8.005 3.729 1.00 95.88 197 ILE A CA 1
ATOM 1540 C C . ILE A 1 197 ? -0.760 -6.959 3.192 1.00 95.88 197 ILE A C 1
ATOM 1542 O O . ILE A 1 197 ? -1.117 -6.964 2.007 1.00 95.88 197 ILE A O 1
ATOM 1546 N N . ALA A 1 198 ? -1.191 -6.046 4.061 1.00 97.00 198 ALA A N 1
ATOM 1547 C CA . ALA A 1 198 ? -2.073 -4.938 3.710 1.00 97.00 198 ALA A CA 1
ATOM 1548 C C . ALA A 1 198 ? -1.363 -3.861 2.864 1.00 97.00 198 ALA A C 1
ATOM 1550 O O . ALA A 1 198 ? -0.153 -3.657 2.979 1.00 97.00 198 ALA A O 1
ATOM 1551 N N . CYS A 1 199 ? -2.129 -3.122 2.052 1.00 95.19 199 CYS A N 1
ATOM 1552 C CA . CYS A 1 199 ? -1.588 -2.127 1.115 1.00 95.19 199 CYS A CA 1
ATOM 1553 C C . CYS A 1 199 ? -0.951 -0.887 1.761 1.00 95.19 199 CYS A C 1
ATOM 1555 O O . CYS A 1 199 ? -0.125 -0.222 1.146 1.00 95.19 199 CYS A O 1
ATOM 1557 N N . CYS A 1 200 ? -1.339 -0.556 2.989 1.00 95.25 200 CYS A N 1
ATOM 1558 C CA . CYS A 1 200 ? -0.808 0.568 3.756 1.00 95.25 200 CYS A CA 1
ATOM 1559 C C . CYS A 1 200 ? -0.976 0.309 5.256 1.00 95.25 200 CYS A C 1
ATOM 1561 O O . CYS A 1 200 ? -1.713 -0.602 5.649 1.00 95.25 200 CYS A O 1
ATOM 1563 N N . LYS A 1 201 ? -0.331 1.126 6.094 1.00 95.62 201 LYS A N 1
ATOM 1564 C CA . LYS A 1 201 ? -0.439 1.022 7.559 1.00 95.62 201 LYS A CA 1
ATOM 1565 C C . LYS A 1 201 ? -1.837 1.276 8.089 1.00 95.62 201 LYS A C 1
ATOM 1567 O O . LYS A 1 201 ? -2.275 0.602 9.015 1.00 95.62 201 LYS A O 1
ATOM 1572 N N . TYR A 1 202 ? -2.574 2.170 7.445 1.00 95.62 202 TYR A N 1
ATOM 1573 C CA . TYR A 1 202 ? -3.977 2.384 7.753 1.00 95.62 202 TYR A CA 1
ATOM 1574 C C . TYR A 1 202 ? -4.812 1.109 7.576 1.00 95.62 202 TYR A C 1
ATOM 1576 O O . TYR A 1 202 ? -5.573 0.740 8.466 1.00 95.62 202 TYR A O 1
ATOM 1584 N N . ASN A 1 203 ? -4.671 0.420 6.437 1.00 96.19 203 ASN A N 1
ATOM 1585 C CA . ASN A 1 203 ? -5.441 -0.796 6.177 1.00 96.19 203 ASN A CA 1
ATOM 1586 C C . ASN A 1 203 ? -5.000 -1.955 7.083 1.00 96.19 203 ASN A C 1
ATOM 1588 O O . ASN A 1 203 ? -5.851 -2.704 7.546 1.00 96.19 203 ASN A O 1
ATOM 1592 N N . GLU A 1 204 ? -3.699 -2.064 7.378 1.00 96.75 204 GLU A N 1
ATOM 1593 C CA . GLU A 1 204 ? -3.164 -3.011 8.370 1.00 96.75 204 GLU A CA 1
ATOM 1594 C C . GLU A 1 204 ? -3.849 -2.815 9.729 1.00 96.75 204 GLU A C 1
ATOM 1596 O O . GLU A 1 204 ? -4.498 -3.730 10.228 1.00 96.75 204 GLU A O 1
ATOM 1601 N N . ALA A 1 205 ? -3.839 -1.588 10.261 1.00 96.44 205 ALA A N 1
ATOM 1602 C CA . ALA A 1 205 ? -4.489 -1.277 11.531 1.00 96.44 205 ALA A CA 1
ATOM 1603 C C . ALA A 1 205 ? -6.013 -1.494 11.492 1.00 96.44 205 ALA A C 1
ATOM 1605 O O . ALA A 1 205 ? -6.600 -1.942 12.470 1.00 96.44 205 ALA A O 1
ATOM 1606 N N . ARG A 1 206 ? -6.681 -1.223 10.364 1.00 96.56 206 ARG A N 1
ATOM 1607 C CA . ARG A 1 206 ? -8.125 -1.480 10.194 1.00 96.56 206 ARG A CA 1
ATOM 1608 C C . ARG A 1 206 ? -8.483 -2.963 10.214 1.00 96.56 206 ARG A C 1
ATOM 1610 O O . ARG A 1 206 ? -9.584 -3.301 10.650 1.00 96.56 206 ARG A O 1
ATOM 1617 N N . ILE A 1 207 ? -7.606 -3.819 9.698 1.00 95.81 207 ILE A N 1
ATOM 1618 C CA . ILE A 1 207 ? -7.770 -5.272 9.763 1.00 95.81 207 ILE A CA 1
ATOM 1619 C C . ILE A 1 207 ? -7.576 -5.724 11.211 1.00 95.81 207 ILE A C 1
ATOM 1621 O O . ILE A 1 207 ? -8.493 -6.325 11.762 1.00 95.81 207 ILE A O 1
ATOM 1625 N N . SER A 1 208 ? -6.487 -5.306 11.865 1.00 96.06 208 SER A N 1
ATOM 1626 C CA . SER A 1 208 ? -6.236 -5.619 13.279 1.00 96.06 208 SER A CA 1
ATOM 1627 C C . SER A 1 208 ? -7.360 -5.137 14.205 1.00 96.06 208 SER A C 1
ATOM 1629 O O . SER A 1 208 ? -7.816 -5.891 15.052 1.00 96.06 208 SER A O 1
ATOM 1631 N N . GLU A 1 209 ? -7.894 -3.922 14.016 1.00 96.81 209 GLU A N 1
ATOM 1632 C CA . GLU A 1 209 ? -9.033 -3.409 14.805 1.00 96.81 209 GLU A CA 1
ATOM 1633 C C . GLU A 1 209 ? -10.277 -4.305 14.666 1.00 96.81 209 GLU A C 1
ATOM 1635 O O . GLU A 1 209 ? -11.046 -4.449 15.614 1.00 96.81 209 GLU A O 1
ATOM 1640 N N . ARG A 1 210 ? -10.503 -4.880 13.477 1.00 94.88 210 ARG A N 1
ATOM 1641 C CA . ARG A 1 210 ? -11.668 -5.726 13.185 1.00 94.88 210 ARG A CA 1
ATOM 1642 C C . ARG A 1 210 ? -11.517 -7.131 13.759 1.00 94.88 210 ARG A C 1
ATOM 1644 O O . ARG A 1 210 ? -12.512 -7.702 14.196 1.00 94.88 210 ARG A O 1
ATOM 1651 N N . GLU A 1 211 ? -10.319 -7.691 13.666 1.00 93.88 211 GLU A N 1
ATOM 1652 C CA . GLU A 1 211 ? -10.026 -9.068 14.069 1.00 93.88 211 GLU A CA 1
ATOM 1653 C C . GLU A 1 211 ? -9.800 -9.187 15.582 1.00 93.88 211 GLU A C 1
ATOM 1655 O O . GLU A 1 211 ? -10.115 -10.219 16.173 1.00 93.88 211 GLU A O 1
ATOM 1660 N N . ALA A 1 212 ? -9.340 -8.113 16.227 1.00 93.69 212 ALA A N 1
ATOM 1661 C CA . ALA A 1 212 ? -9.131 -8.066 17.664 1.00 93.69 212 ALA A CA 1
ATOM 1662 C C . ALA A 1 212 ? -10.444 -8.165 18.466 1.00 93.69 212 ALA A C 1
ATOM 1664 O O . ALA A 1 212 ? -11.490 -7.613 18.110 1.00 93.69 212 ALA A O 1
ATOM 1665 N N . TYR A 1 213 ? -10.373 -8.823 19.628 1.00 90.50 213 TYR A N 1
ATOM 1666 C CA . TYR A 1 213 ? -11.493 -8.879 20.567 1.00 90.50 213 TYR A CA 1
ATOM 1667 C C . TYR A 1 213 ? -11.868 -7.482 21.089 1.00 90.50 213 TYR A C 1
ATOM 1669 O O . TYR A 1 213 ? -11.012 -6.653 21.398 1.00 90.50 213 TYR A O 1
ATOM 1677 N N . LEU A 1 214 ? -13.170 -7.233 21.257 1.00 91.19 214 LEU A N 1
ATOM 1678 C CA . LEU A 1 214 ? -13.674 -5.934 21.704 1.00 91.19 214 LEU A CA 1
ATOM 1679 C C . LEU A 1 214 ? -13.092 -5.516 23.062 1.00 91.19 214 LEU A C 1
ATOM 1681 O O . LEU A 1 214 ? -13.372 -6.141 24.086 1.00 91.19 214 LEU A O 1
ATOM 1685 N N . GLY A 1 215 ? -12.372 -4.393 23.066 1.00 85.44 215 GLY A N 1
ATOM 1686 C CA . GLY A 1 215 ? -11.740 -3.820 24.256 1.00 85.44 215 GLY A CA 1
ATOM 1687 C C . GLY A 1 215 ? -10.372 -4.415 24.594 1.00 85.44 215 GLY A C 1
ATOM 1688 O O . GLY A 1 215 ? -9.831 -4.089 25.647 1.00 85.44 215 GLY A O 1
ATOM 1689 N N . SER A 1 216 ? -9.810 -5.272 23.734 1.00 94.38 216 SER A N 1
ATOM 1690 C CA . SER A 1 216 ? -8.436 -5.747 23.898 1.00 94.38 216 SER A CA 1
ATOM 1691 C C . SER A 1 216 ? -7.420 -4.616 23.702 1.00 94.38 216 SER A C 1
ATOM 1693 O O . SER A 1 216 ? -7.689 -3.609 23.038 1.00 94.38 216 SER A O 1
ATOM 1695 N N . GLU A 1 217 ? -6.223 -4.800 24.259 1.00 94.75 217 GLU A N 1
ATOM 1696 C CA . GLU A 1 217 ? -5.099 -3.884 24.043 1.00 94.75 217 GLU A CA 1
ATOM 1697 C C . GLU A 1 217 ? -4.731 -3.763 22.562 1.00 94.75 217 GLU A C 1
ATOM 1699 O O . GLU A 1 217 ? -4.474 -2.661 22.083 1.00 94.75 217 GLU A O 1
ATOM 1704 N N . GLU A 1 218 ? -4.805 -4.865 21.819 1.00 93.50 218 GLU A N 1
ATOM 1705 C CA . GLU A 1 218 ? -4.587 -4.895 20.373 1.00 93.50 218 GLU A CA 1
ATOM 1706 C C . GLU A 1 218 ? -5.583 -3.997 19.624 1.00 93.50 218 GLU A C 1
ATOM 1708 O O . GLU A 1 218 ? -5.179 -3.157 18.818 1.00 93.50 218 GLU A O 1
ATOM 1713 N N . MET A 1 219 ? -6.881 -4.096 19.942 1.00 94.69 219 MET A N 1
ATOM 1714 C CA . MET A 1 219 ? -7.908 -3.239 19.345 1.00 94.69 219 MET A CA 1
ATOM 1715 C C . MET A 1 219 ? -7.635 -1.760 19.652 1.00 94.69 219 MET A C 1
ATOM 1717 O O . MET A 1 219 ? -7.772 -0.899 18.776 1.00 94.69 219 MET A O 1
ATOM 1721 N N . MET A 1 220 ? -7.238 -1.447 20.889 1.00 94.31 220 MET A N 1
ATOM 1722 C CA . MET A 1 220 ? -6.897 -0.082 21.299 1.00 94.31 220 MET A CA 1
ATOM 1723 C C . MET A 1 220 ? -5.644 0.428 20.582 1.00 94.31 220 MET A C 1
ATOM 1725 O O . MET A 1 220 ? -5.639 1.560 20.100 1.00 94.31 220 MET A O 1
ATOM 1729 N N . ALA A 1 221 ? -4.605 -0.398 20.451 1.00 94.94 221 ALA A N 1
ATOM 1730 C CA . ALA A 1 221 ? -3.386 -0.065 19.721 1.00 94.94 221 ALA A CA 1
ATOM 1731 C C . ALA A 1 221 ? -3.678 0.210 18.239 1.00 94.94 221 ALA A C 1
ATOM 1733 O O . ALA A 1 221 ? -3.288 1.258 17.724 1.00 94.94 221 ALA A O 1
ATOM 1734 N N . ALA A 1 222 ? -4.454 -0.658 17.588 1.00 95.94 222 ALA A N 1
ATOM 1735 C CA . ALA A 1 222 ? -4.906 -0.468 16.214 1.00 95.94 222 ALA A CA 1
ATOM 1736 C C . ALA A 1 222 ? -5.725 0.826 16.051 1.00 95.94 222 ALA A C 1
ATOM 1738 O O . ALA A 1 222 ? -5.478 1.619 15.140 1.00 95.94 222 ALA A O 1
ATOM 1739 N N . THR A 1 223 ? -6.643 1.098 16.984 1.00 95.81 223 THR A N 1
ATOM 1740 C CA . THR A 1 223 ? -7.439 2.338 17.005 1.00 95.81 223 THR A CA 1
ATOM 1741 C C . THR A 1 223 ? -6.553 3.579 17.140 1.00 95.81 223 THR A C 1
ATOM 1743 O O . THR A 1 223 ? -6.770 4.565 16.434 1.00 95.81 223 THR A O 1
ATOM 1746 N N . ARG A 1 224 ? -5.521 3.541 17.996 1.00 94.56 224 ARG A N 1
ATOM 1747 C CA . ARG A 1 224 ? -4.550 4.640 18.134 1.00 94.56 224 ARG A CA 1
ATOM 1748 C C . ARG A 1 224 ? -3.816 4.906 16.823 1.00 94.56 224 ARG A C 1
ATOM 1750 O O . ARG A 1 224 ? -3.726 6.061 16.419 1.00 94.56 224 ARG A O 1
ATOM 1757 N N . VAL A 1 225 ? -3.354 3.866 16.125 1.00 94.25 225 VAL A N 1
ATOM 1758 C CA . VAL A 1 225 ? -2.696 4.014 14.814 1.00 94.25 225 VAL A CA 1
ATOM 1759 C C . VAL A 1 225 ? -3.641 4.648 13.790 1.00 94.25 225 VAL A C 1
ATOM 1761 O O . VAL A 1 225 ? -3.260 5.605 13.119 1.00 94.25 225 VAL A O 1
ATOM 1764 N N . ILE A 1 226 ? -4.890 4.175 13.708 1.00 94.69 226 ILE A N 1
ATOM 1765 C CA . ILE A 1 226 ? -5.916 4.736 12.812 1.00 94.69 226 ILE A CA 1
ATOM 1766 C C . ILE A 1 226 ? -6.121 6.231 13.083 1.00 94.69 226 ILE A C 1
ATOM 1768 O O . ILE A 1 226 ? -6.117 7.029 12.144 1.00 94.69 226 ILE A O 1
ATOM 1772 N N . ASN A 1 227 ? -6.274 6.610 14.354 1.00 92.50 227 ASN A N 1
ATOM 1773 C CA . ASN A 1 227 ? -6.508 7.997 14.749 1.00 92.50 227 ASN A CA 1
ATOM 1774 C C . ASN A 1 227 ? -5.298 8.885 14.450 1.00 92.50 227 ASN A C 1
ATOM 1776 O O . ASN A 1 227 ? -5.473 9.947 13.860 1.00 92.50 227 ASN A O 1
ATOM 1780 N N . ARG A 1 228 ? -4.077 8.432 14.765 1.00 90.62 228 ARG A N 1
ATOM 1781 C CA . ARG A 1 228 ? -2.847 9.168 14.435 1.00 90.62 228 ARG A CA 1
ATOM 1782 C C . ARG A 1 228 ? -2.752 9.419 12.934 1.00 90.62 228 ARG A C 1
ATOM 1784 O O . ARG A 1 228 ? -2.610 10.558 12.514 1.00 90.62 228 ARG A O 1
ATOM 1791 N N . ILE A 1 229 ? -2.945 8.388 12.112 1.00 91.62 229 ILE A N 1
ATOM 1792 C CA . ILE A 1 229 ? -2.939 8.534 10.650 1.00 91.62 229 ILE A CA 1
ATOM 1793 C C . ILE A 1 229 ? -4.027 9.518 10.172 1.00 91.62 229 ILE A C 1
ATOM 1795 O O . ILE A 1 229 ? -3.797 10.278 9.236 1.00 91.62 229 ILE A O 1
ATOM 1799 N N . HIS A 1 230 ? -5.212 9.534 10.792 1.00 88.75 230 HIS A N 1
ATOM 1800 C CA . HIS A 1 230 ? -6.283 10.475 10.440 1.00 88.75 230 HIS A CA 1
ATOM 1801 C C . HIS A 1 230 ? -5.959 11.938 10.754 1.00 88.75 230 HIS A C 1
ATOM 1803 O O . HIS A 1 230 ? -6.346 12.802 9.970 1.00 88.75 230 HIS A O 1
ATOM 1809 N N . VAL A 1 231 ? -5.279 12.213 11.869 1.00 84.50 231 VAL A N 1
ATOM 1810 C CA . VAL A 1 231 ? -4.933 13.583 12.279 1.00 84.50 231 VAL A CA 1
ATOM 1811 C C . VAL A 1 231 ? -3.989 14.233 11.266 1.00 84.50 231 VAL A C 1
ATOM 1813 O O . VAL A 1 231 ? -4.225 15.364 10.856 1.00 84.50 231 VAL A O 1
ATOM 1816 N N . TYR A 1 232 ? -2.969 13.506 10.800 1.00 75.38 232 TYR A N 1
ATOM 1817 C CA . TYR A 1 232 ? -1.910 14.093 9.969 1.00 75.38 232 TYR A CA 1
ATOM 1818 C C . TYR A 1 232 ? -2.164 14.041 8.456 1.00 75.38 232 TYR A C 1
ATOM 1820 O O . TYR A 1 232 ? -1.527 14.776 7.713 1.00 75.38 232 TYR A O 1
ATOM 1828 N N . LEU A 1 233 ? -3.094 13.212 7.967 1.00 70.69 233 LEU A N 1
ATOM 1829 C CA . LEU A 1 233 ? -3.343 13.066 6.522 1.00 70.69 233 LEU A CA 1
ATOM 1830 C C . LEU A 1 233 ? -4.472 13.952 5.972 1.00 70.69 233 LEU A C 1
ATOM 1832 O O . LEU A 1 233 ? -5.042 13.642 4.926 1.00 70.69 233 LEU A O 1
ATOM 1836 N N . GLN A 1 234 ? -4.795 15.070 6.626 1.00 63.53 234 GLN A N 1
ATOM 1837 C CA . GLN A 1 234 ? -5.670 16.080 6.012 1.00 63.53 234 GLN A CA 1
ATOM 1838 C C . GLN A 1 234 ? -5.036 16.711 4.753 1.00 63.53 234 GLN A C 1
ATOM 1840 O O . GLN A 1 234 ? -5.752 17.248 3.912 1.00 63.53 234 GLN A O 1
ATOM 1845 N N . THR A 1 235 ? -3.714 16.590 4.591 1.00 54.94 235 THR A N 1
ATOM 1846 C CA . THR A 1 235 ? -2.902 17.235 3.547 1.00 54.94 235 THR A CA 1
ATOM 1847 C C . THR A 1 235 ? -2.413 16.310 2.426 1.00 54.94 235 THR A C 1
ATOM 1849 O O . THR A 1 235 ? -1.840 16.806 1.459 1.00 54.94 235 THR A O 1
ATOM 1852 N N . GLY A 1 236 ? -2.659 14.994 2.464 1.00 60.47 236 GLY A N 1
ATOM 1853 C CA . GLY A 1 236 ? -2.261 14.129 1.347 1.00 60.47 236 GLY A CA 1
ATOM 1854 C C . GLY A 1 236 ? -2.513 12.642 1.560 1.00 60.47 236 GLY A C 1
ATOM 1855 O O . GLY A 1 236 ? -2.332 12.111 2.649 1.00 60.47 236 GLY A O 1
ATOM 1856 N N . PHE A 1 237 ? -2.919 11.954 0.497 1.00 81.19 237 PHE A N 1
ATOM 1857 C CA . PHE A 1 237 ? -3.006 10.497 0.445 1.00 81.19 237 PHE A CA 1
ATOM 1858 C C . PHE A 1 237 ? -1.956 9.977 -0.534 1.00 81.19 237 PHE A C 1
ATOM 1860 O O . PHE A 1 237 ? -1.767 10.563 -1.601 1.00 81.19 237 PHE A O 1
ATOM 1867 N N . ASP A 1 238 ? -1.323 8.851 -0.212 1.00 86.81 238 ASP A N 1
ATOM 1868 C CA . ASP A 1 238 ? -0.353 8.231 -1.111 1.00 86.81 238 ASP A CA 1
ATOM 1869 C C . ASP A 1 238 ? -1.086 7.480 -2.238 1.00 86.81 238 ASP A C 1
ATOM 1871 O O . ASP A 1 238 ? -2.132 6.852 -2.018 1.00 86.81 238 ASP A O 1
ATOM 1875 N N . LEU A 1 239 ? -0.542 7.493 -3.458 1.00 88.94 239 LEU A N 1
ATOM 1876 C CA . LEU A 1 239 ? -1.068 6.641 -4.526 1.00 88.94 239 LEU A CA 1
ATOM 1877 C C . LEU A 1 239 ? -0.795 5.165 -4.190 1.00 88.94 239 LEU A C 1
ATOM 1879 O O . LEU A 1 239 ? 0.247 4.854 -3.615 1.00 88.94 239 LEU A O 1
ATOM 1883 N N . PRO A 1 240 ? -1.696 4.224 -4.527 1.00 90.75 240 PRO A N 1
ATOM 1884 C CA . PRO A 1 240 ? -1.492 2.818 -4.202 1.00 90.75 240 PRO A CA 1
ATOM 1885 C C . PRO A 1 240 ? -0.219 2.274 -4.863 1.00 90.75 240 PRO A C 1
ATOM 1887 O O . PRO A 1 240 ? -0.058 2.371 -6.076 1.00 90.75 240 PRO A O 1
ATOM 1890 N N . THR A 1 241 ? 0.658 1.658 -4.070 1.00 92.31 241 THR A N 1
ATOM 1891 C CA . THR A 1 241 ? 1.893 1.015 -4.557 1.00 92.31 241 THR A CA 1
ATOM 1892 C C . THR A 1 241 ? 1.692 -0.454 -4.921 1.00 92.31 241 THR A C 1
ATOM 1894 O O . THR A 1 241 ? 2.574 -1.103 -5.464 1.00 92.31 241 THR A O 1
ATOM 1897 N N . PHE A 1 242 ? 0.528 -1.032 -4.629 1.00 95.12 242 PHE A N 1
ATOM 1898 C CA . PHE A 1 242 ? 0.254 -2.419 -4.995 1.00 95.12 242 PHE A CA 1
ATOM 1899 C C . PHE A 1 242 ? -0.015 -2.524 -6.493 1.00 95.12 242 PHE A C 1
ATOM 1901 O O . PHE A 1 242 ? -0.741 -1.715 -7.069 1.00 95.12 242 PHE A O 1
ATOM 1908 N N . LEU A 1 243 ? 0.542 -3.559 -7.115 1.00 95.31 243 LEU A N 1
ATOM 1909 C CA . LEU A 1 243 ? 0.535 -3.739 -8.560 1.00 95.31 243 LEU A CA 1
ATOM 1910 C C . LEU A 1 243 ? -0.236 -5.002 -8.942 1.00 95.31 243 LEU A C 1
ATOM 1912 O O . LEU A 1 243 ? -0.405 -5.926 -8.146 1.00 95.31 243 LEU A O 1
ATOM 1916 N N . LYS A 1 244 ? -0.739 -5.040 -10.176 1.00 97.12 244 LYS A N 1
ATOM 1917 C CA . LYS A 1 244 ? -1.501 -6.176 -10.706 1.00 97.12 244 LYS A CA 1
ATOM 1918 C C . LYS A 1 244 ? -0.602 -7.036 -11.584 1.00 97.12 244 LYS A C 1
ATOM 1920 O O . LYS A 1 244 ? -0.137 -6.560 -12.615 1.00 97.12 244 LYS A O 1
ATOM 1925 N N . CYS A 1 245 ? -0.412 -8.303 -11.215 1.00 97.38 245 CYS A N 1
ATOM 1926 C CA . CYS A 1 245 ? 0.347 -9.251 -12.032 1.00 97.38 245 CYS A CA 1
ATOM 1927 C C . CYS A 1 245 ? -0.279 -9.386 -13.427 1.00 97.38 245 CYS A C 1
ATOM 1929 O O . CYS A 1 245 ? -1.492 -9.575 -13.563 1.00 97.38 245 CYS A O 1
ATOM 1931 N N . THR A 1 246 ? 0.535 -9.327 -14.476 1.00 96.50 246 THR A N 1
ATOM 1932 C CA . THR A 1 246 ? 0.067 -9.445 -15.860 1.00 96.50 246 THR A CA 1
ATOM 1933 C C . THR A 1 246 ? -0.410 -10.856 -16.196 1.00 96.50 246 THR A C 1
ATOM 1935 O O . THR A 1 246 ? -1.285 -10.987 -17.050 1.00 96.50 246 THR A O 1
ATOM 1938 N N . GLU A 1 247 ? 0.089 -11.894 -15.514 1.00 95.88 247 GLU A N 1
ATOM 1939 C CA . GLU A 1 247 ? -0.306 -13.294 -15.742 1.00 95.88 247 GLU A CA 1
ATOM 1940 C C . GLU A 1 247 ? -1.587 -13.652 -14.992 1.00 95.88 247 GLU A C 1
ATOM 1942 O O . GLU A 1 247 ? -2.657 -13.758 -15.584 1.00 95.88 247 GLU A O 1
ATOM 1947 N N . CYS A 1 248 ? -1.493 -13.775 -13.667 1.00 96.88 248 CYS A N 1
ATOM 1948 C CA . CYS A 1 248 ? -2.575 -14.269 -12.822 1.00 96.88 248 CYS A CA 1
ATOM 1949 C C . CYS A 1 248 ? -3.581 -13.188 -12.415 1.00 96.88 248 CYS A C 1
ATOM 1951 O O . CYS A 1 248 ? -4.559 -13.486 -11.735 1.00 96.88 248 CYS A O 1
ATOM 1953 N N . LYS A 1 249 ? -3.347 -11.923 -12.797 1.00 97.19 249 LYS A N 1
ATOM 1954 C CA . LYS A 1 249 ? -4.214 -10.767 -12.497 1.00 97.19 249 LYS A CA 1
ATOM 1955 C C . LYS A 1 249 ? -4.402 -10.476 -11.003 1.00 97.19 249 LYS A C 1
ATOM 1957 O O . LYS A 1 249 ? -5.194 -9.601 -10.655 1.00 97.19 249 LYS A O 1
ATOM 1962 N N . THR A 1 250 ? -3.662 -11.154 -10.132 1.00 97.56 250 THR A N 1
ATOM 1963 C CA . THR A 1 250 ? -3.673 -10.943 -8.684 1.00 97.56 250 THR A CA 1
ATOM 1964 C C . THR A 1 250 ? -2.993 -9.624 -8.317 1.00 97.56 250 THR A C 1
ATOM 1966 O O . THR A 1 250 ? -1.970 -9.263 -8.903 1.00 97.56 250 THR A O 1
ATOM 1969 N N . ILE A 1 251 ? -3.557 -8.918 -7.333 1.00 97.56 251 ILE A N 1
ATOM 1970 C CA . ILE A 1 251 ? -2.950 -7.728 -6.728 1.00 97.56 251 ILE A CA 1
ATOM 1971 C C . ILE A 1 251 ? -1.867 -8.165 -5.739 1.00 97.56 251 ILE A C 1
ATOM 1973 O O . ILE A 1 251 ? -2.101 -9.014 -4.876 1.00 97.56 251 ILE A O 1
ATOM 1977 N N . VAL A 1 252 ? -0.676 -7.597 -5.873 1.00 97.44 252 VAL A N 1
ATOM 1978 C CA . VAL A 1 252 ? 0.523 -7.998 -5.138 1.00 97.44 252 VAL A CA 1
ATOM 1979 C C . VAL A 1 252 ? 1.289 -6.775 -4.648 1.00 97.44 252 VAL A C 1
ATOM 1981 O O . VAL A 1 252 ? 1.270 -5.717 -5.277 1.00 97.44 252 VAL A O 1
ATOM 1984 N N . CYS A 1 253 ? 1.946 -6.915 -3.497 1.00 95.88 253 CYS A N 1
ATOM 1985 C CA . CYS A 1 253 ? 2.808 -5.866 -2.972 1.00 95.88 253 CYS A CA 1
ATOM 1986 C C . CYS A 1 253 ? 4.109 -5.768 -3.791 1.00 95.88 253 CYS A C 1
ATOM 1988 O O . CYS A 1 253 ? 4.516 -6.761 -4.409 1.00 95.88 253 CYS A O 1
ATOM 1990 N N . PRO A 1 254 ? 4.806 -4.623 -3.742 1.00 94.75 254 PRO A N 1
ATOM 1991 C CA . PRO A 1 254 ? 6.083 -4.437 -4.433 1.00 94.75 254 PRO A CA 1
ATOM 1992 C C . PRO A 1 254 ? 7.185 -5.454 -4.092 1.00 94.75 254 PRO A C 1
ATOM 1994 O O . PRO A 1 254 ? 8.056 -5.709 -4.912 1.00 94.75 254 PRO A O 1
ATOM 1997 N N . ASN A 1 255 ? 7.145 -6.073 -2.907 1.00 94.62 255 ASN A N 1
ATOM 1998 C CA . ASN A 1 255 ? 8.107 -7.115 -2.517 1.00 94.62 255 ASN A CA 1
ATOM 1999 C C . ASN A 1 255 ? 7.795 -8.491 -3.132 1.00 94.62 255 ASN A C 1
ATOM 2001 O O . ASN A 1 255 ? 8.652 -9.368 -3.167 1.00 94.62 255 ASN A O 1
ATOM 2005 N N . CYS A 1 256 ? 6.560 -8.702 -3.587 1.00 96.88 256 CYS A N 1
ATOM 2006 C CA . CYS A 1 256 ? 6.088 -9.965 -4.157 1.00 96.88 256 CYS A CA 1
ATOM 2007 C C . CYS A 1 256 ? 5.972 -9.921 -5.687 1.00 96.88 256 CYS A C 1
ATOM 2009 O O . CYS A 1 256 ? 5.372 -10.819 -6.286 1.00 96.88 256 CYS A O 1
ATOM 2011 N N . CYS A 1 257 ? 6.481 -8.862 -6.313 1.00 96.56 257 CYS A N 1
ATOM 2012 C CA . CYS A 1 257 ? 6.505 -8.700 -7.754 1.00 96.56 257 CYS A CA 1
ATOM 2013 C C . CYS A 1 257 ? 7.730 -7.915 -8.213 1.00 96.56 257 CYS A C 1
ATOM 2015 O O . CYS A 1 257 ? 8.504 -7.398 -7.412 1.00 96.56 257 CYS A O 1
ATOM 2017 N N . GLY A 1 258 ? 7.897 -7.872 -9.523 1.00 95.88 258 GLY A N 1
ATOM 2018 C CA . GLY A 1 258 ? 8.979 -7.186 -10.200 1.00 95.88 258 GLY A CA 1
ATOM 2019 C C . GLY A 1 258 ? 8.569 -6.878 -11.629 1.00 95.88 258 GLY A C 1
ATOM 2020 O O . GLY A 1 258 ? 7.601 -7.440 -12.160 1.00 95.88 258 GLY A O 1
ATOM 2021 N N . GLN A 1 259 ? 9.284 -5.929 -12.216 1.00 95.44 259 GLN A N 1
ATOM 2022 C CA . GLN A 1 259 ? 9.124 -5.559 -13.610 1.00 95.44 259 GLN A CA 1
ATOM 2023 C C . GLN A 1 259 ? 10.274 -6.152 -14.420 1.00 95.44 259 GLN A C 1
ATOM 2025 O O . GLN A 1 259 ? 11.425 -6.103 -13.985 1.00 95.44 259 GLN A O 1
ATOM 2030 N N . CYS A 1 260 ? 9.955 -6.651 -15.615 1.00 93.88 260 CYS A N 1
ATOM 2031 C CA . CYS A 1 260 ? 10.953 -7.114 -16.571 1.00 93.88 260 CYS A CA 1
ATOM 2032 C C . CYS A 1 260 ? 12.041 -6.037 -16.792 1.00 93.88 260 CYS A C 1
ATOM 2034 O O . CYS A 1 260 ? 11.703 -4.875 -17.041 1.00 93.88 260 CYS A O 1
ATOM 2036 N N . PRO A 1 261 ? 13.336 -6.398 -16.742 1.00 91.31 261 PRO A N 1
ATOM 2037 C CA . PRO A 1 261 ? 14.438 -5.448 -16.868 1.00 91.31 261 PRO A CA 1
ATOM 2038 C C . PRO A 1 261 ? 14.689 -5.009 -18.320 1.00 91.31 261 PRO A C 1
ATOM 2040 O O . PRO A 1 261 ? 15.450 -4.071 -18.555 1.00 91.31 261 PRO A O 1
ATOM 2043 N N . VAL A 1 262 ? 14.080 -5.675 -19.312 1.00 90.69 262 VAL A N 1
ATOM 2044 C CA . VAL A 1 262 ? 14.233 -5.312 -20.728 1.00 90.69 262 VAL A CA 1
ATOM 2045 C C . VAL A 1 262 ? 13.637 -3.928 -20.969 1.00 90.69 262 VAL A C 1
ATOM 2047 O O . VAL A 1 262 ? 12.472 -3.667 -20.668 1.00 90.69 262 VAL A O 1
ATOM 2050 N N . LYS A 1 263 ? 14.440 -3.030 -21.549 1.00 85.62 263 LYS A N 1
ATOM 2051 C CA . LYS A 1 263 ? 14.024 -1.663 -21.880 1.00 85.62 263 LYS A CA 1
ATOM 2052 C C . LYS A 1 263 ? 12.755 -1.703 -22.739 1.00 85.62 263 LYS A C 1
ATOM 2054 O O . LYS A 1 263 ? 12.694 -2.439 -23.713 1.00 85.62 263 LYS A O 1
ATOM 2059 N N . MET A 1 264 ? 11.757 -0.892 -22.380 1.00 88.38 264 MET A N 1
ATOM 2060 C CA . MET A 1 264 ? 10.393 -0.863 -22.951 1.00 88.38 264 MET A CA 1
ATOM 2061 C C . MET A 1 264 ? 9.455 -2.001 -22.525 1.00 88.38 264 MET A C 1
ATOM 2063 O O . MET A 1 264 ? 8.239 -1.821 -22.623 1.00 88.38 264 MET A O 1
ATOM 2067 N N . CYS A 1 265 ? 9.958 -3.118 -21.991 1.00 91.00 265 CYS A N 1
ATOM 2068 C CA . CYS A 1 265 ? 9.095 -4.140 -21.419 1.00 91.00 265 CYS A CA 1
ATOM 2069 C C . CYS A 1 265 ? 8.544 -3.658 -20.072 1.00 91.00 265 CYS A C 1
ATOM 2071 O O . CYS A 1 265 ? 9.270 -3.375 -19.120 1.00 91.00 265 CYS A O 1
ATOM 2073 N N . LYS A 1 266 ? 7.220 -3.534 -20.000 1.00 90.62 266 LYS A N 1
ATOM 2074 C CA . LYS A 1 266 ? 6.490 -3.178 -18.773 1.00 90.62 266 LYS A CA 1
ATOM 2075 C C . LYS A 1 266 ? 5.761 -4.383 -18.186 1.00 90.62 266 LYS A C 1
ATOM 2077 O O . LYS A 1 266 ? 4.790 -4.218 -17.451 1.00 90.62 266 LYS A O 1
ATOM 2082 N N . ASP A 1 267 ? 6.191 -5.589 -18.558 1.00 95.38 267 ASP A N 1
ATOM 2083 C CA . ASP A 1 267 ? 5.607 -6.815 -18.036 1.00 95.38 267 ASP A CA 1
ATOM 2084 C C . ASP A 1 267 ? 5.906 -6.920 -16.540 1.00 95.38 267 ASP A C 1
ATOM 2086 O O . ASP A 1 267 ? 7.052 -6.775 -16.111 1.00 95.38 267 ASP A O 1
ATOM 2090 N N . LEU A 1 268 ? 4.854 -7.141 -15.757 1.00 95.88 268 LEU A N 1
ATOM 2091 C CA . LEU A 1 268 ? 4.918 -7.199 -14.306 1.00 95.88 268 LEU A CA 1
ATOM 2092 C C . LEU A 1 268 ? 4.473 -8.572 -13.840 1.00 95.88 268 LEU A C 1
ATOM 2094 O O . LEU A 1 268 ? 3.304 -8.945 -13.978 1.00 95.88 268 LEU A O 1
ATOM 2098 N N . ARG A 1 269 ? 5.395 -9.319 -13.244 1.00 96.62 269 ARG A N 1
ATOM 2099 C CA . ARG A 1 269 ? 5.140 -10.679 -12.772 1.00 96.62 269 ARG A CA 1
ATOM 2100 C C . ARG A 1 269 ? 5.254 -10.733 -11.261 1.00 96.62 269 ARG A C 1
ATOM 2102 O O . ARG A 1 269 ? 5.993 -9.976 -10.641 1.00 96.62 269 ARG A O 1
AT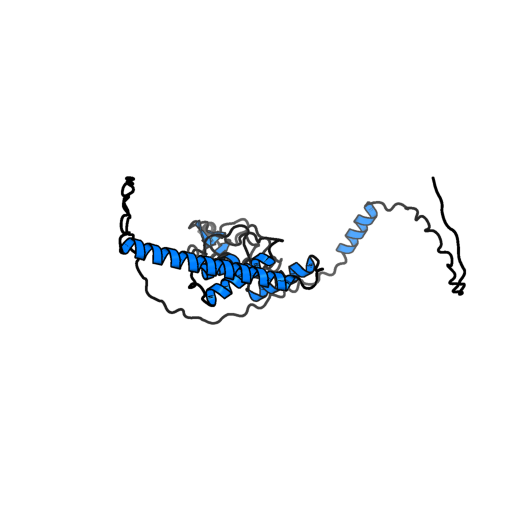OM 2109 N N . CYS A 1 270 ? 4.477 -11.622 -10.659 1.00 97.56 270 CYS A N 1
ATOM 2110 C CA . CYS A 1 270 ? 4.554 -11.894 -9.233 1.00 97.56 270 CYS A CA 1
ATOM 2111 C C . CYS A 1 270 ? 5.390 -13.149 -8.958 1.00 97.56 270 CYS A C 1
ATOM 2113 O O . CYS A 1 270 ? 5.524 -13.996 -9.842 1.00 97.56 270 CYS A O 1
ATOM 2115 N N . ASN A 1 271 ? 5.857 -13.315 -7.718 1.00 96.62 271 ASN A N 1
ATOM 2116 C CA . ASN A 1 271 ? 6.732 -14.431 -7.318 1.00 96.62 271 ASN A CA 1
ATOM 2117 C C . ASN A 1 271 ? 6.104 -15.824 -7.526 1.00 96.62 271 ASN A C 1
ATOM 2119 O O . ASN A 1 271 ? 6.811 -16.825 -7.577 1.00 96.62 271 ASN A O 1
ATOM 2123 N N . LYS A 1 272 ? 4.769 -15.905 -7.643 1.00 96.62 272 LYS A N 1
ATOM 2124 C CA . LYS A 1 272 ? 4.060 -17.154 -7.974 1.00 96.62 272 LYS A CA 1
ATOM 2125 C C . LYS A 1 272 ? 4.155 -17.514 -9.458 1.00 96.62 272 LYS A C 1
ATOM 2127 O O . LYS A 1 272 ? 4.181 -18.691 -9.789 1.00 96.62 272 LYS A O 1
ATOM 2132 N N . CYS A 1 273 ? 4.155 -16.515 -10.337 1.00 95.88 273 CYS A N 1
ATOM 2133 C CA . CYS A 1 273 ? 4.200 -16.713 -11.788 1.00 95.88 273 CYS A CA 1
ATOM 2134 C C . CYS A 1 273 ? 5.637 -16.758 -12.317 1.00 95.88 273 CYS A C 1
ATOM 2136 O O . CYS A 1 273 ? 5.909 -17.431 -13.302 1.00 95.88 273 CYS A O 1
ATOM 2138 N N . CYS A 1 274 ? 6.558 -16.059 -11.654 1.00 95.00 274 CYS A N 1
ATOM 2139 C CA . CYS A 1 274 ? 7.973 -16.040 -11.986 1.00 95.00 274 CYS A CA 1
ATOM 2140 C C . CYS A 1 274 ? 8.784 -16.051 -10.689 1.00 95.00 274 CYS A C 1
ATOM 2142 O O . CYS A 1 274 ? 8.600 -15.164 -9.859 1.00 95.00 274 CYS A O 1
ATOM 2144 N N . LYS A 1 275 ? 9.656 -17.053 -10.501 1.00 93.25 275 LYS A N 1
ATOM 2145 C CA . LYS A 1 275 ? 10.423 -17.232 -9.254 1.00 93.25 275 LYS A CA 1
ATOM 2146 C C . LYS A 1 275 ? 11.280 -16.005 -8.922 1.00 93.25 275 LYS A C 1
ATOM 2148 O O . LYS A 1 275 ? 11.360 -15.633 -7.756 1.00 93.25 275 LYS A O 1
ATOM 2153 N N . ASP A 1 276 ? 11.879 -15.392 -9.941 1.00 94.38 276 ASP A N 1
ATOM 2154 C CA . ASP A 1 276 ? 12.549 -14.099 -9.840 1.00 94.38 276 ASP A CA 1
ATOM 2155 C C . ASP A 1 276 ? 11.896 -13.110 -10.821 1.00 94.38 276 ASP A C 1
ATOM 2157 O O . ASP A 1 276 ? 12.222 -13.113 -12.010 1.00 94.38 276 ASP A O 1
ATOM 2161 N N . PRO A 1 277 ? 10.951 -12.270 -10.361 1.00 94.38 277 PRO A N 1
ATOM 2162 C CA . PRO A 1 277 ? 10.186 -11.389 -11.239 1.00 94.38 277 PRO A CA 1
ATOM 2163 C C . PRO A 1 277 ? 11.004 -10.208 -11.787 1.00 94.38 277 PRO A C 1
ATOM 2165 O O . PRO A 1 277 ? 10.462 -9.391 -12.530 1.00 94.38 277 PRO A O 1
ATOM 2168 N N . TRP A 1 278 ? 12.278 -10.097 -11.401 1.00 93.56 278 TRP A N 1
ATOM 2169 C CA . TRP A 1 278 ? 13.227 -9.112 -11.914 1.00 93.56 278 TRP A CA 1
ATOM 2170 C C . TRP A 1 278 ? 14.092 -9.655 -13.055 1.00 93.56 278 TRP A C 1
ATOM 2172 O O . TRP A 1 278 ? 14.888 -8.905 -13.615 1.00 93.56 278 TRP A O 1
ATOM 2182 N N . GLN A 1 279 ? 13.945 -10.932 -13.419 1.00 92.25 279 GLN A N 1
ATOM 2183 C CA . GLN A 1 279 ? 14.589 -11.502 -14.603 1.00 92.25 279 GLN A CA 1
ATOM 2184 C C . GLN A 1 279 ? 13.855 -11.112 -15.885 1.00 92.25 279 GLN A C 1
ATOM 2186 O O . GLN A 1 279 ? 12.711 -10.643 -15.868 1.00 92.25 279 GLN A O 1
ATOM 2191 N N . ARG A 1 280 ? 14.525 -11.327 -17.025 1.00 91.75 280 ARG A N 1
ATOM 2192 C CA . ARG A 1 280 ? 13.871 -11.247 -18.334 1.00 91.75 280 ARG A CA 1
ATOM 2193 C C . ARG A 1 280 ? 12.668 -12.187 -18.349 1.00 91.75 280 ARG A C 1
ATOM 2195 O O . ARG A 1 280 ? 12.726 -13.306 -17.848 1.00 91.75 280 ARG A O 1
ATOM 2202 N N . CYS A 1 281 ? 11.549 -11.693 -18.865 1.00 90.31 281 CYS A N 1
ATOM 2203 C CA . CYS A 1 281 ? 10.355 -12.508 -19.002 1.00 90.31 281 CYS A CA 1
ATOM 2204 C C . CYS A 1 281 ? 10.451 -13.397 -20.247 1.00 90.31 281 CYS A C 1
ATOM 2206 O O . CYS A 1 281 ? 11.093 -13.027 -21.225 1.00 90.31 281 CYS A O 1
ATOM 2208 N N . LYS A 1 282 ? 9.697 -14.504 -20.234 1.00 86.94 282 LYS A N 1
ATOM 2209 C CA . LYS A 1 282 ? 9.622 -15.509 -21.312 1.00 86.94 282 LYS A CA 1
ATOM 2210 C C . LYS A 1 282 ? 9.307 -14.981 -22.717 1.00 86.94 282 LYS A C 1
ATOM 2212 O O . LYS A 1 282 ? 9.403 -15.719 -23.678 1.00 86.94 282 LYS A O 1
ATOM 2217 N N . TRP A 1 283 ? 8.870 -13.727 -22.834 1.00 84.56 283 TRP A N 1
ATOM 2218 C CA . TRP A 1 283 ? 8.614 -13.070 -24.119 1.00 84.56 283 TRP A CA 1
ATOM 2219 C C . TRP A 1 283 ? 9.898 -12.591 -24.814 1.00 84.56 283 TRP A C 1
ATOM 2221 O O . TRP A 1 283 ? 9.822 -12.010 -25.892 1.00 84.56 283 TRP A O 1
ATOM 2231 N N . HIS A 1 284 ? 11.051 -12.725 -24.157 1.00 83.81 284 HIS A N 1
ATOM 2232 C CA . HIS A 1 284 ? 12.344 -12.234 -24.632 1.00 83.81 284 HIS A CA 1
ATOM 2233 C C . HIS A 1 284 ? 13.392 -13.339 -24.777 1.00 83.81 284 HIS A C 1
ATOM 2235 O O . HIS A 1 284 ? 14.554 -13.018 -25.005 1.00 83.81 284 HIS A O 1
ATOM 2241 N N . ASP A 1 285 ? 12.987 -14.601 -24.639 1.00 69.75 285 ASP A N 1
ATOM 2242 C CA . ASP A 1 285 ? 13.886 -15.756 -24.712 1.00 69.75 285 ASP A CA 1
ATOM 2243 C C 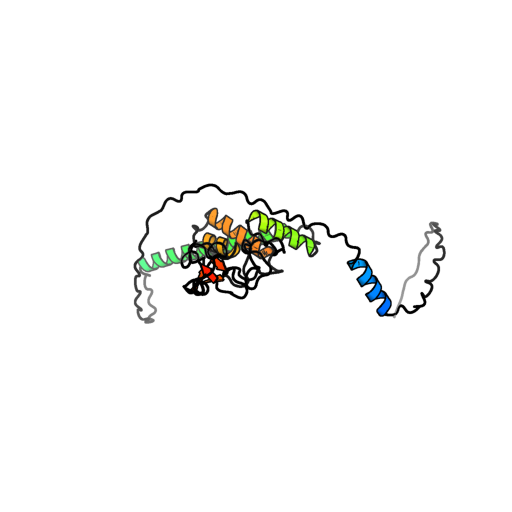. ASP A 1 285 ? 13.953 -16.351 -26.141 1.00 69.75 285 ASP A C 1
ATOM 2245 O O . ASP A 1 285 ? 14.606 -17.365 -26.353 1.00 69.75 285 ASP A O 1
ATOM 2249 N N . ASP A 1 286 ? 13.319 -15.710 -27.133 1.00 59.19 286 ASP A N 1
ATOM 2250 C CA . ASP A 1 286 ? 13.172 -16.220 -28.510 1.00 59.19 286 ASP A CA 1
ATOM 2251 C C . ASP A 1 286 ? 14.355 -15.883 -29.462 1.00 59.19 286 ASP A C 1
ATOM 2253 O O . ASP A 1 286 ? 14.163 -15.855 -30.676 1.00 59.19 286 ASP A O 1
ATOM 2257 N N . GLU A 1 287 ? 15.573 -15.608 -28.970 1.00 55.19 287 GLU A N 1
ATOM 2258 C CA . GLU A 1 287 ? 16.732 -15.278 -29.841 1.00 55.19 287 GLU A CA 1
ATOM 2259 C C . GLU A 1 287 ? 17.959 -16.209 -29.722 1.00 55.19 287 GLU A C 1
ATOM 2261 O O . GLU A 1 287 ? 18.991 -15.906 -30.314 1.00 55.19 287 GLU A O 1
ATOM 2266 N N . ASP A 1 288 ? 17.860 -17.361 -29.047 1.00 51.22 288 ASP A N 1
ATOM 2267 C CA . AS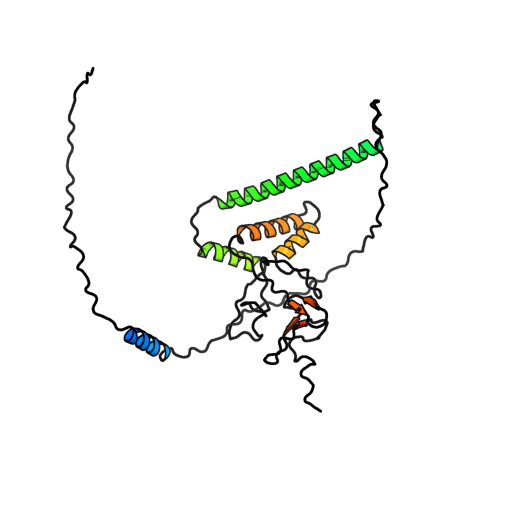P A 1 288 ? 18.993 -18.297 -28.887 1.00 51.22 288 ASP A CA 1
ATOM 2268 C C . ASP A 1 288 ? 18.724 -19.726 -2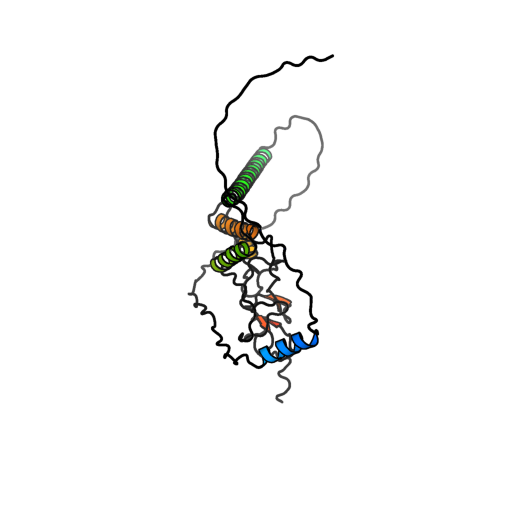9.438 1.00 51.22 288 ASP A C 1
ATOM 2270 O O . ASP A 1 288 ? 19.107 -20.713 -28.807 1.00 51.22 288 ASP A O 1
ATOM 2274 N N . GLU A 1 289 ? 18.102 -19.860 -30.621 1.00 43.22 289 GLU A N 1
ATOM 2275 C CA . GLU A 1 289 ? 18.136 -21.100 -31.443 1.00 43.22 289 GLU A CA 1
ATOM 2276 C C . GLU A 1 289 ? 18.497 -20.839 -32.915 1.00 43.22 289 GLU A C 1
ATOM 2278 O O . GLU A 1 289 ? 17.848 -19.985 -33.563 1.00 43.22 289 GLU A O 1
#

Sequence (289 aa):
MLPQPEANGDRSSSESTASFENAPAPTAITRSGFSSYDLLSALREMDELAPEQPHVCRSPRLSSDEDFQIEQLPAVSEEPTTINKFDIDNTAKTRKVPLWQKMENKVVVTRVKKAKELLNYKKQIMQSSIEEADGESPKGEGFVDQEIWKLREELGAYAITYGVCDSRPPHPGHHQTWTSRNLRCTVCTTNCGICNIACCKYNEARISEREAYLGSEEMMAATRVINRIHVYLQTGFDLPTFLKCTECKTIVCPNCCGQCPVKMCKDLRCNKCCKDPWQRCKWHDDEDE

pLDDT: mean 70.78, std 22.2, range [31.5, 97.56]

Organism: NCBI:txid1670608